Protein AF-A0A925YTT0-F1 (afdb_monomer_lite)

Secondary structure (DSSP, 8-state):
-------EEEEEE-TTSEEEEEEE-GGG-EEEEEEE---EEEE-TT--PPP-TTEEEEEPSSS-S--EEEEESSHHHHHHHHHHHHHTS-EE--SSHHHHHHHHHT--BTTT--GGGS-EEEEEEEE--SSSSS--TTSSS--EEEEEEEETTEEEEEE-SSSSHHHHHHHHHHHHHHHHHH--SEEEESSTTTTHHHHHHHHHHHHT-----SSTTPPPEEEEEEEEETTEEEEEEEEE-TT-EEEEHHHHHHHHHHHH---S--SHHHHHHHTTS--

Sequence (279 aa):
MNMVRESLCGVWVDDAGLVHLSVAGAGGTRETRTAALKPFAWLNEQVTAPAMDGVTVETLKGEGPFNRLAHAETLEIFEGFAKTAKETGGVDAVRPLESQFLLQNRERLFRDLSFTQLRRCQLDIETASSDGEFSDATKTDDRVLAIGLRFGERNRMLVLEEVSAAGEKRLLEELNAVLAEEDPDVIEGHNIFKFDFDYLRQRAKKLKVPCAWGRFGQKATFRNSRLKVAERWIDFPRCDLPGRTVIDTYLLVQQYDITTRELTSYGLKDVAVYFGITD

Foldseek 3Di:
DPPPDWAWLFWFADPFQKIWTFTQDPPLDTDIDIDHQFFKKFFFPQQPQDDDPQKDKDAADDDDRRRIMITGPTPVSVVVRCVRRPVSPGIGGDPDSRVVRCVVVVHDHQPPHDPVSFFEKEKDWDWDDPVPDPQDLVDLQGATAWIWIDGPPDIDIQGQPDSDLVSSQVSLVVVLVVLQVSVGSEYEYACCQAPVVVSSVSSCVVSVHFQQNAPPSDGWDWDWDWDDQPPDIDITTDTDHHTHHYYHVLVVVSNVCSPVVPQPDSDPVSVCVVVVVDD

pLDDT: mean 94.17, std 8.06, range [32.97, 98.88]

Radius of gyration: 22.25 Å; chains: 1; bounding box: 57×46×64 Å

Structure (mmCIF, N/CA/C/O backbone):
data_AF-A0A925YTT0-F1
#
_entry.id   AF-A0A925YTT0-F1
#
loop_
_atom_site.group_PDB
_atom_site.id
_atom_site.type_symbol
_atom_site.label_atom_id
_atom_site.label_alt_id
_atom_site.label_comp_id
_atom_site.label_asym_id
_atom_site.label_entity_id
_atom_site.label_seq_id
_atom_site.pdbx_PDB_ins_code
_atom_site.Cartn_x
_atom_site.Cartn_y
_atom_site.Cartn_z
_atom_site.occupancy
_atom_site.B_iso_or_equiv
_atom_site.auth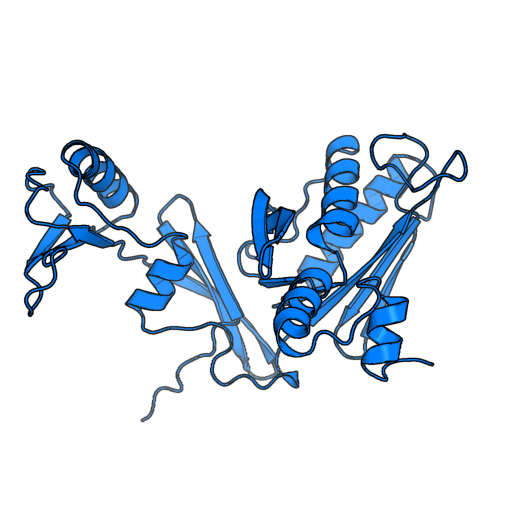_seq_id
_atom_site.auth_comp_id
_atom_site.auth_asym_id
_atom_site.auth_atom_id
_atom_site.pdbx_PDB_model_num
ATOM 1 N N . MET A 1 1 ? -20.635 -28.844 10.892 1.00 34.53 1 MET A N 1
ATOM 2 C CA . MET A 1 1 ? -20.078 -28.440 9.586 1.00 34.53 1 MET A CA 1
ATOM 3 C C . MET A 1 1 ? -19.179 -27.246 9.859 1.00 34.53 1 MET A C 1
ATOM 5 O O . MET A 1 1 ? -19.702 -26.186 10.173 1.00 34.53 1 MET A O 1
ATOM 9 N N . ASN A 1 2 ? -17.857 -27.437 9.915 1.00 32.97 2 ASN A N 1
ATOM 10 C CA . ASN A 1 2 ? -16.934 -26.311 10.088 1.00 32.97 2 ASN A CA 1
ATOM 11 C C . ASN A 1 2 ? -17.078 -25.432 8.847 1.00 32.97 2 ASN A C 1
ATOM 13 O O . ASN A 1 2 ? -16.726 -25.877 7.757 1.00 32.97 2 ASN A O 1
ATOM 17 N N . MET A 1 3 ? -17.636 -24.229 8.990 1.00 39.66 3 MET A N 1
ATOM 18 C CA . MET A 1 3 ? -17.489 -23.225 7.943 1.00 39.66 3 MET A CA 1
ATOM 19 C C . MET A 1 3 ? -15.989 -22.989 7.808 1.00 39.66 3 MET A C 1
ATOM 21 O O . MET A 1 3 ? -15.353 -22.542 8.764 1.00 39.66 3 MET A O 1
ATOM 25 N N . VAL A 1 4 ? -15.412 -23.390 6.677 1.00 53.78 4 VAL A N 1
ATOM 26 C CA . VAL A 1 4 ? -14.028 -23.052 6.354 1.00 53.78 4 VAL A CA 1
ATOM 27 C C . VAL A 1 4 ? -13.970 -21.532 6.388 1.00 53.78 4 VAL A C 1
ATOM 29 O O . VAL A 1 4 ? -14.647 -20.864 5.612 1.00 53.78 4 VAL A O 1
ATOM 32 N N . ARG A 1 5 ? -13.256 -20.989 7.374 1.00 68.31 5 ARG A N 1
ATOM 33 C CA . ARG A 1 5 ? -13.022 -19.553 7.467 1.00 68.31 5 ARG A CA 1
ATOM 34 C C . ARG A 1 5 ? -12.219 -19.161 6.237 1.00 68.31 5 ARG A C 1
ATOM 36 O O . ARG A 1 5 ? -11.180 -19.753 5.972 1.00 68.31 5 ARG A O 1
ATOM 43 N N . GLU A 1 6 ? -12.737 -18.218 5.473 1.00 85.94 6 GLU A N 1
ATOM 44 C CA . GLU A 1 6 ? -12.133 -17.817 4.211 1.00 85.94 6 GLU A CA 1
ATOM 45 C C . GLU A 1 6 ? -10.878 -16.968 4.452 1.00 85.94 6 GLU A C 1
ATOM 47 O O . GLU A 1 6 ? -10.789 -16.223 5.433 1.00 85.94 6 GLU A O 1
ATOM 52 N N . SER A 1 7 ? -9.900 -17.064 3.553 1.00 93.69 7 SER A N 1
ATOM 53 C CA . SER A 1 7 ? -8.646 -16.317 3.665 1.00 93.69 7 SER A CA 1
ATOM 54 C C . SER A 1 7 ? -8.764 -14.949 2.997 1.00 93.69 7 SER A C 1
ATOM 56 O O . SER A 1 7 ? -8.878 -14.845 1.773 1.00 93.69 7 SER A O 1
ATOM 58 N N . LEU A 1 8 ? -8.688 -13.880 3.791 1.00 96.56 8 LEU A N 1
ATOM 59 C CA . LEU A 1 8 ? -8.649 -12.516 3.266 1.00 96.56 8 LEU A CA 1
ATOM 60 C C . LEU A 1 8 ? -7.279 -12.215 2.653 1.00 96.56 8 LEU A C 1
ATOM 62 O O . LEU A 1 8 ? -6.251 -12.371 3.303 1.00 96.56 8 LEU A O 1
ATOM 66 N N . CYS A 1 9 ? -7.272 -11.739 1.416 1.00 97.50 9 CYS A N 1
ATOM 67 C CA . CYS A 1 9 ? -6.074 -11.349 0.673 1.00 97.50 9 CYS A CA 1
ATOM 68 C C . CYS A 1 9 ? -5.969 -9.835 0.453 1.00 97.50 9 CYS A C 1
ATOM 70 O O . CYS A 1 9 ? -4.957 -9.346 -0.040 1.00 97.50 9 CYS A O 1
ATOM 72 N N . GLY A 1 10 ? -7.020 -9.093 0.793 1.00 97.62 10 GLY A N 1
ATOM 73 C CA . GLY A 1 10 ? -7.069 -7.646 0.675 1.00 97.62 10 GLY A CA 1
ATOM 74 C C . GLY A 1 10 ? -8.293 -7.091 1.381 1.00 97.62 10 GLY A C 1
ATOM 75 O O . GLY A 1 10 ? -9.340 -7.738 1.416 1.00 97.62 10 GLY A O 1
ATOM 76 N N . VAL A 1 11 ? -8.147 -5.897 1.939 1.00 98.00 11 VAL A N 1
ATOM 77 C CA . VAL A 1 11 ? -9.222 -5.128 2.562 1.00 98.00 11 VAL A CA 1
ATOM 78 C C . VAL A 1 11 ? -9.034 -3.658 2.206 1.00 98.00 11 VAL A C 1
ATOM 80 O O . VAL A 1 11 ? -7.902 -3.177 2.119 1.00 98.00 11 VAL A O 1
ATOM 83 N N . TRP A 1 12 ? -10.134 -2.963 1.968 1.00 98.31 12 TRP A N 1
ATOM 84 C CA . TRP A 1 12 ? -10.181 -1.516 1.823 1.00 98.31 12 TRP A CA 1
ATOM 85 C C . TRP A 1 12 ? -11.529 -1.019 2.330 1.00 98.31 12 TRP A C 1
ATOM 87 O O . TRP A 1 12 ? -12.543 -1.672 2.092 1.00 98.31 12 TRP A O 1
ATOM 97 N N . VAL A 1 13 ? -11.550 0.102 3.039 1.00 97.75 13 VAL A N 1
ATOM 98 C CA . VAL A 1 13 ? -12.797 0.751 3.453 1.00 97.75 13 VAL A CA 1
ATOM 99 C C . VAL A 1 13 ? -12.961 2.030 2.647 1.00 97.75 13 VAL A C 1
ATOM 101 O O . VAL A 1 13 ? -12.063 2.870 2.650 1.00 97.75 13 VAL A O 1
ATOM 104 N N . ASP A 1 14 ? -14.087 2.160 1.947 1.00 96.44 14 ASP A N 1
ATOM 105 C CA . ASP A 1 14 ? -14.388 3.375 1.191 1.00 96.44 14 ASP A CA 1
ATOM 106 C C . ASP A 1 14 ? -14.945 4.502 2.074 1.00 96.44 14 ASP A C 1
ATOM 108 O O . ASP A 1 14 ? -15.234 4.314 3.258 1.00 96.44 14 ASP A O 1
ATOM 112 N N . ASP A 1 15 ? -15.102 5.688 1.484 1.00 94.38 15 ASP A N 1
ATOM 113 C CA . ASP A 1 15 ? -15.548 6.894 2.191 1.00 94.38 15 ASP A CA 1
ATOM 114 C C . ASP A 1 15 ? -16.985 6.780 2.741 1.00 94.38 15 ASP A C 1
ATOM 116 O O . ASP A 1 15 ? -17.365 7.535 3.633 1.00 94.38 15 ASP A O 1
ATOM 120 N N . ALA A 1 16 ? -17.790 5.829 2.248 1.00 94.56 16 ALA A N 1
ATOM 121 C CA . ALA A 1 16 ? -19.127 5.543 2.770 1.00 94.56 16 ALA A CA 1
ATOM 122 C C . ALA A 1 16 ? -19.109 4.510 3.916 1.00 94.56 16 ALA A C 1
ATOM 124 O O . ALA A 1 16 ? -20.147 4.228 4.520 1.00 94.56 16 ALA A O 1
ATOM 125 N N . GLY A 1 17 ? -17.945 3.935 4.234 1.00 95.69 17 GLY A N 1
ATOM 126 C CA . GLY A 1 17 ? -17.795 2.878 5.230 1.00 95.69 17 GLY A CA 1
ATOM 127 C C . GLY A 1 17 ? -18.141 1.478 4.715 1.00 95.69 17 GLY A C 1
ATOM 128 O O . GLY A 1 17 ? -18.275 0.554 5.523 1.00 95.69 17 GLY A O 1
ATOM 129 N N . LEU A 1 18 ? -18.280 1.289 3.398 1.00 97.44 18 LEU A N 1
ATOM 130 C CA . LEU A 1 18 ? -18.409 -0.039 2.809 1.00 97.44 18 LEU A CA 1
ATOM 131 C C . LEU A 1 18 ? -17.024 -0.689 2.743 1.00 97.44 18 LEU A C 1
AT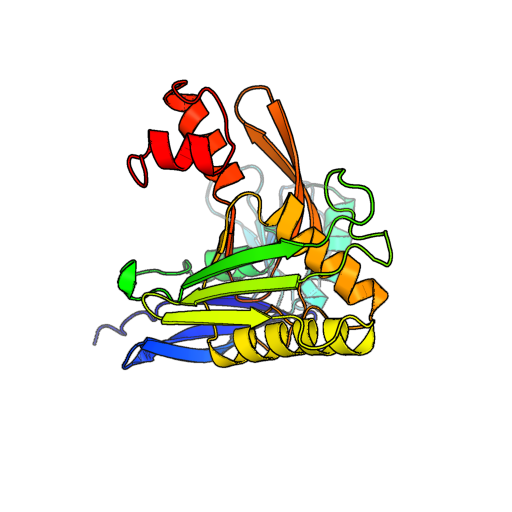OM 133 O O . LEU A 1 18 ? -16.046 -0.110 2.268 1.00 97.44 18 LEU A O 1
ATOM 137 N N . VAL A 1 19 ? -16.937 -1.919 3.238 1.00 98.31 19 VAL A N 1
ATOM 138 C CA . VAL A 1 19 ? -15.691 -2.682 3.258 1.00 98.31 19 VAL A CA 1
ATOM 139 C C . VAL A 1 19 ? -15.613 -3.522 1.997 1.00 98.31 19 VAL A C 1
ATOM 141 O O . VAL A 1 19 ? -16.453 -4.392 1.782 1.00 98.31 19 VAL A O 1
ATOM 144 N N . HIS A 1 20 ? -14.581 -3.305 1.195 1.00 98.44 20 HIS A N 1
ATOM 145 C CA . HIS A 1 20 ? -14.240 -4.099 0.021 1.00 98.44 20 HIS A CA 1
ATOM 146 C C . HIS A 1 20 ? -13.196 -5.142 0.406 1.00 98.44 20 HIS A C 1
ATOM 148 O O . HIS A 1 20 ? -12.166 -4.829 1.006 1.00 98.44 20 HIS A O 1
ATOM 154 N N . LEU A 1 21 ? -13.466 -6.398 0.069 1.00 98.31 21 LEU A N 1
ATOM 155 C CA . LEU A 1 21 ? -12.647 -7.549 0.421 1.00 98.31 21 LEU A CA 1
ATOM 156 C C . LEU A 1 21 ? -12.198 -8.270 -0.841 1.00 98.31 21 LEU A C 1
ATOM 158 O O . LEU A 1 21 ? -12.991 -8.494 -1.751 1.00 98.31 21 LEU A O 1
ATOM 162 N N . SER A 1 22 ? -10.940 -8.695 -0.851 1.00 97.81 22 SER A N 1
ATOM 163 C CA . SER A 1 22 ? -10.450 -9.718 -1.770 1.00 97.81 22 SER A CA 1
ATOM 164 C C . SER A 1 22 ? -10.300 -11.012 -0.986 1.00 97.81 22 SER A C 1
ATOM 166 O O . SER A 1 22 ? -9.512 -11.069 -0.041 1.00 97.81 22 SER A O 1
ATOM 168 N N . VAL A 1 23 ? -11.023 -12.055 -1.376 1.00 96.75 23 VAL A N 1
ATOM 169 C CA . VAL A 1 23 ? -11.063 -13.349 -0.681 1.00 96.75 23 VAL A CA 1
ATOM 170 C C . VAL A 1 23 ? -10.432 -14.424 -1.562 1.00 96.75 23 VAL A C 1
ATOM 172 O O . VAL A 1 23 ? -10.660 -14.447 -2.770 1.00 96.75 23 VAL A O 1
ATOM 175 N N . ALA A 1 24 ? -9.610 -15.303 -0.984 1.00 95.31 24 ALA A N 1
ATOM 176 C CA . ALA A 1 24 ? -9.059 -16.438 -1.719 1.00 95.31 24 ALA A CA 1
ATOM 177 C C . ALA A 1 24 ? -10.179 -17.420 -2.095 1.00 95.31 24 ALA A C 1
ATOM 179 O O . ALA A 1 24 ? -10.859 -17.948 -1.215 1.00 95.31 24 ALA A O 1
ATOM 180 N N . GLY A 1 25 ? -10.345 -17.670 -3.393 1.00 89.50 25 GLY A N 1
ATOM 181 C CA . GLY A 1 25 ? -11.274 -18.664 -3.926 1.00 89.50 25 GLY A CA 1
ATOM 182 C C . GLY A 1 25 ? -10.581 -19.968 -4.336 1.00 89.50 25 GLY A C 1
ATOM 183 O O . GLY A 1 25 ? -9.364 -20.145 -4.190 1.00 89.50 25 GLY A O 1
ATOM 184 N N . ALA A 1 26 ? -11.366 -20.902 -4.875 1.00 84.25 26 ALA A N 1
ATOM 185 C CA . ALA A 1 26 ? -10.855 -22.172 -5.385 1.00 84.25 26 ALA A CA 1
ATOM 186 C C . ALA A 1 26 ? -9.834 -21.962 -6.520 1.00 84.25 26 ALA A C 1
ATOM 188 O O . ALA A 1 26 ? -9.943 -21.033 -7.316 1.00 84.25 26 ALA A O 1
ATOM 189 N N . GLY A 1 27 ? -8.818 -22.827 -6.600 1.00 81.81 27 GLY A N 1
ATOM 190 C CA . GLY A 1 27 ? -7.801 -22.745 -7.658 1.00 81.81 27 GLY A CA 1
ATOM 191 C C . GLY A 1 27 ? -6.926 -21.484 -7.607 1.00 81.81 27 GLY A C 1
ATOM 192 O O . GLY A 1 27 ? -6.296 -21.143 -8.602 1.00 81.81 27 GLY A O 1
ATOM 193 N N . GLY A 1 28 ? -6.887 -20.778 -6.470 1.00 84.69 28 GLY A N 1
ATOM 194 C CA . GLY A 1 28 ? -6.062 -19.582 -6.296 1.00 84.69 28 GLY A CA 1
ATOM 195 C C . GLY A 1 28 ? -6.662 -18.312 -6.900 1.00 84.69 28 GLY A C 1
ATOM 196 O O . GLY A 1 28 ? -5.929 -17.337 -7.088 1.00 84.69 28 GLY A O 1
ATOM 197 N N . THR A 1 29 ? -7.964 -18.292 -7.206 1.00 91.44 29 THR A N 1
ATOM 198 C CA . THR A 1 29 ? -8.689 -17.081 -7.621 1.00 91.44 29 THR A CA 1
ATOM 199 C C . THR A 1 29 ? -8.784 -16.058 -6.485 1.00 91.44 29 THR A C 1
ATOM 201 O O . THR A 1 29 ? -8.488 -16.345 -5.317 1.00 91.44 29 THR A O 1
ATOM 204 N N . ARG A 1 30 ? -9.156 -14.827 -6.839 1.00 94.62 30 ARG A N 1
ATOM 205 C CA . ARG A 1 30 ? -9.492 -13.759 -5.898 1.00 94.62 30 ARG A CA 1
ATOM 206 C C . ARG A 1 30 ? -10.909 -13.302 -6.199 1.00 94.62 30 ARG A C 1
ATOM 208 O O . ARG A 1 30 ? -11.199 -12.876 -7.312 1.00 94.62 30 ARG A O 1
ATOM 215 N N . GLU A 1 31 ? -11.791 -13.458 -5.224 1.00 95.44 31 GLU A N 1
ATOM 216 C CA . GLU A 1 31 ? -13.180 -13.024 -5.311 1.00 95.44 31 GLU A CA 1
ATOM 217 C C . GLU A 1 31 ? -13.339 -11.691 -4.592 1.00 95.44 31 GLU A C 1
ATOM 219 O O . GLU A 1 31 ? -12.940 -11.549 -3.433 1.00 95.44 31 GLU A O 1
ATOM 224 N N . THR A 1 32 ? -13.958 -10.726 -5.267 1.00 95.81 32 THR A N 1
ATOM 225 C CA . THR A 1 32 ? -14.354 -9.469 -4.633 1.00 95.81 32 THR A CA 1
ATOM 226 C C . THR A 1 32 ? -15.645 -9.670 -3.858 1.00 95.81 32 THR A C 1
ATOM 228 O O . THR A 1 32 ? -16.626 -10.188 -4.392 1.00 95.81 32 THR A O 1
ATOM 231 N N . ARG A 1 33 ? -15.662 -9.220 -2.605 1.00 96.00 33 ARG A N 1
ATOM 232 C CA . ARG A 1 33 ? -16.857 -9.188 -1.758 1.00 96.00 33 ARG A CA 1
ATOM 233 C C . ARG A 1 33 ? -16.963 -7.863 -1.033 1.00 96.00 33 ARG A C 1
ATOM 235 O O . ARG A 1 33 ? -15.984 -7.133 -0.907 1.00 96.00 33 ARG A O 1
ATOM 242 N N . THR A 1 34 ? -18.152 -7.590 -0.520 1.00 97.25 34 THR A N 1
ATOM 243 C CA . THR A 1 34 ? -18.415 -6.415 0.304 1.00 97.25 34 THR A CA 1
ATOM 244 C C . THR A 1 34 ? -18.916 -6.817 1.683 1.00 97.25 34 THR A C 1
ATOM 246 O O . THR A 1 34 ? -19.629 -7.812 1.822 1.00 97.25 34 THR A O 1
ATOM 249 N N . ALA A 1 35 ? -18.580 -6.029 2.697 1.00 96.44 35 ALA A N 1
ATOM 250 C CA . ALA A 1 35 ? -19.074 -6.172 4.061 1.00 96.44 35 ALA A CA 1
ATOM 251 C C . ALA A 1 35 ? -19.388 -4.799 4.670 1.00 96.44 35 ALA A C 1
ATOM 253 O O . ALA A 1 35 ? -18.908 -3.769 4.202 1.00 96.44 35 ALA A O 1
ATOM 254 N N . ALA A 1 36 ? -20.196 -4.785 5.727 1.00 92.88 36 ALA A N 1
ATOM 255 C CA . ALA A 1 36 ? -20.468 -3.570 6.485 1.00 92.88 36 ALA A CA 1
ATOM 256 C C . ALA A 1 36 ? -19.384 -3.349 7.548 1.00 92.88 36 ALA A C 1
ATOM 258 O O . ALA A 1 36 ? -19.018 -4.281 8.271 1.00 92.88 36 ALA A O 1
ATOM 259 N N . LEU A 1 37 ? -18.910 -2.111 7.678 1.00 95.25 37 LEU A N 1
ATOM 260 C CA . LEU A 1 37 ? -18.128 -1.684 8.830 1.00 95.25 37 LEU A CA 1
ATOM 261 C C . LEU A 1 37 ? -19.079 -1.366 9.990 1.00 95.25 37 LEU A C 1
ATOM 263 O O . LEU A 1 37 ? -20.071 -0.669 9.801 1.00 95.25 37 LEU A O 1
ATOM 267 N N . LYS A 1 38 ? -18.754 -1.817 11.203 1.00 93.38 38 LYS A N 1
ATOM 268 C CA . LYS A 1 38 ? -19.393 -1.328 12.433 1.00 93.38 38 LYS A CA 1
ATOM 269 C C . LYS A 1 38 ? -18.356 -0.547 13.238 1.00 93.38 38 LYS A C 1
ATOM 271 O O . LYS A 1 38 ? -17.677 -1.141 14.085 1.00 93.38 38 LYS A O 1
ATOM 276 N N . PRO A 1 39 ? -18.150 0.737 12.922 1.00 96.06 39 PRO A N 1
ATOM 277 C CA . PRO A 1 39 ? -17.054 1.503 13.485 1.00 96.06 39 PRO A CA 1
ATOM 278 C C . PRO A 1 39 ? -17.184 1.659 15.000 1.00 96.06 39 PRO A C 1
ATOM 280 O O . PRO A 1 39 ? -18.287 1.649 15.556 1.00 96.06 39 PRO A O 1
ATOM 283 N N . PHE A 1 40 ? -16.042 1.771 15.676 1.00 95.75 40 PHE A N 1
ATOM 284 C CA . PHE A 1 40 ? -16.009 1.840 17.134 1.00 95.75 40 PHE A CA 1
ATOM 285 C C . PHE A 1 40 ? -14.859 2.677 17.693 1.00 95.75 40 PHE A C 1
ATOM 287 O O . PHE A 1 40 ? -13.854 2.929 17.023 1.00 95.75 40 PHE A O 1
ATOM 294 N N . ALA A 1 41 ? -15.016 3.108 18.941 1.00 96.06 41 ALA A N 1
ATOM 295 C CA . ALA A 1 41 ? -13.995 3.804 19.713 1.00 96.06 41 ALA A CA 1
ATOM 296 C C . ALA A 1 41 ? -14.088 3.410 21.186 1.00 96.06 41 ALA A C 1
ATOM 298 O O . ALA A 1 41 ? -15.182 3.197 21.711 1.00 96.06 41 ALA A O 1
ATOM 299 N N . TRP A 1 42 ? -12.947 3.359 21.861 1.00 95.69 42 TRP A N 1
ATOM 300 C CA . TRP A 1 42 ? -12.915 3.296 23.311 1.00 95.69 42 TRP A CA 1
ATOM 301 C C . TRP A 1 42 ? -12.966 4.697 23.908 1.00 95.69 42 TRP A C 1
ATOM 303 O O . TRP A 1 42 ? -12.374 5.637 23.377 1.00 95.69 42 TRP A O 1
ATOM 313 N N . LEU A 1 43 ? -13.650 4.821 25.039 1.00 95.25 43 LEU A N 1
ATOM 314 C CA . LEU A 1 43 ? -13.823 6.066 25.771 1.00 95.25 43 LEU A CA 1
ATOM 315 C C . LEU A 1 43 ? -13.360 5.873 27.217 1.00 95.25 43 LEU A C 1
ATOM 317 O O . LEU A 1 43 ? -13.669 4.852 27.839 1.00 95.25 43 LEU A O 1
ATOM 321 N N . ASN A 1 44 ? -12.658 6.862 27.761 1.00 94.00 44 ASN A N 1
ATOM 322 C CA . ASN A 1 44 ? -12.407 6.970 29.199 1.00 94.00 44 ASN A CA 1
ATOM 323 C C . ASN A 1 44 ? -13.506 7.805 29.879 1.00 94.00 44 ASN A C 1
ATOM 325 O O . ASN A 1 44 ? -14.406 8.308 29.209 1.00 94.00 44 ASN A O 1
ATOM 329 N N . GLU A 1 45 ? -13.448 7.981 31.198 1.00 89.38 45 GLU A N 1
ATOM 330 C CA . GLU A 1 45 ? -14.441 8.732 31.989 1.00 89.38 45 GLU A CA 1
ATOM 331 C C . GLU A 1 45 ? -14.618 10.217 31.611 1.00 89.38 45 GLU A C 1
ATOM 333 O O . GLU A 1 45 ? -15.671 10.787 31.881 1.00 89.38 45 GLU A O 1
ATOM 338 N N . GLN A 1 46 ? -13.635 10.835 30.947 1.00 87.19 46 GLN A N 1
ATOM 339 C CA . GLN A 1 46 ? -13.664 12.256 30.575 1.00 87.19 46 GLN A CA 1
ATOM 340 C C . GLN A 1 46 ? -14.674 12.545 29.462 1.00 87.19 46 GLN A C 1
ATOM 342 O O . GLN A 1 46 ? -15.143 13.674 29.334 1.00 87.19 46 GLN A O 1
ATOM 347 N N . VAL A 1 47 ? -15.030 11.532 28.663 1.00 85.75 47 VAL A N 1
ATOM 348 C CA . VAL A 1 47 ? -15.987 11.697 27.567 1.00 85.75 47 VAL A CA 1
ATOM 349 C C . VAL A 1 47 ? -17.396 11.891 28.122 1.00 85.75 47 VAL A C 1
ATOM 351 O O . VAL A 1 47 ? -18.034 10.946 28.596 1.00 85.75 47 VAL A O 1
ATOM 354 N N . THR A 1 48 ? -17.903 13.114 28.017 1.00 78.19 48 THR A N 1
ATOM 355 C CA . THR A 1 48 ? -19.282 13.481 28.383 1.00 78.19 48 THR A CA 1
ATOM 356 C C . THR A 1 48 ? -20.198 13.621 27.169 1.00 78.19 48 THR A C 1
ATOM 358 O O . THR A 1 48 ? -21.313 14.122 27.307 1.00 78.19 48 THR A O 1
ATOM 361 N N . ALA A 1 49 ? -19.728 13.194 25.987 1.00 68.31 49 ALA A N 1
ATOM 362 C CA . ALA A 1 49 ? -20.440 13.335 24.722 1.00 68.31 49 ALA A CA 1
ATOM 363 C C . ALA A 1 49 ? -21.916 12.913 24.854 1.00 68.31 49 ALA A C 1
ATOM 365 O O . ALA A 1 49 ? -22.201 11.883 25.478 1.00 68.31 49 ALA A O 1
ATOM 366 N N . PRO A 1 50 ? -22.850 13.702 24.292 1.00 66.19 50 PRO A N 1
ATOM 367 C CA . PRO A 1 50 ? -24.271 13.419 24.404 1.00 66.19 50 PRO A CA 1
ATOM 368 C C . PRO A 1 50 ? -24.593 12.064 23.774 1.00 66.19 50 PRO A C 1
ATOM 370 O O . PRO A 1 50 ? -23.919 11.621 22.840 1.00 66.19 50 PRO A O 1
ATOM 373 N N . ALA A 1 51 ? -25.656 11.427 24.268 1.00 74.62 51 ALA A N 1
ATOM 374 C CA . ALA A 1 51 ? -26.271 10.325 23.546 1.00 74.62 51 ALA A CA 1
ATOM 375 C C . ALA A 1 51 ? -26.588 10.808 22.122 1.00 74.62 51 ALA A C 1
ATOM 377 O O . ALA A 1 51 ? -27.264 11.821 21.943 1.00 74.62 51 ALA A O 1
ATOM 378 N N . MET A 1 52 ? -26.029 10.122 21.131 1.00 83.50 52 MET A N 1
ATOM 379 C CA . MET A 1 52 ? -26.240 10.401 19.718 1.00 83.50 52 MET A CA 1
ATOM 380 C C . MET A 1 52 ? -27.003 9.221 19.134 1.00 83.50 52 MET A C 1
ATOM 382 O O . MET A 1 52 ? -26.613 8.072 19.352 1.00 83.50 52 MET A O 1
ATOM 386 N N . ASP A 1 53 ? -28.088 9.500 18.416 1.00 90.62 53 ASP A N 1
ATOM 387 C CA . ASP A 1 53 ? -28.868 8.457 17.754 1.00 90.62 53 ASP A CA 1
ATOM 388 C C . ASP A 1 53 ? -27.966 7.642 16.815 1.00 90.62 53 ASP A C 1
ATOM 390 O O . ASP A 1 53 ? -27.123 8.188 16.100 1.00 90.62 53 ASP A O 1
ATOM 394 N N . GLY A 1 54 ? -28.104 6.316 16.866 1.00 92.62 54 GLY A N 1
ATOM 395 C CA . GLY A 1 54 ? -27.239 5.390 16.132 1.00 92.62 54 GLY A CA 1
ATOM 396 C C . GLY A 1 54 ? -25.860 5.158 16.764 1.00 92.62 54 GLY A C 1
ATOM 397 O O . GLY A 1 54 ? -25.028 4.498 16.141 1.00 92.62 54 GLY A O 1
ATOM 398 N N . VAL A 1 55 ? -25.607 5.655 17.985 1.00 95.19 55 VAL A N 1
ATOM 399 C CA . VAL A 1 55 ? -24.432 5.303 18.800 1.00 95.19 55 VAL A CA 1
ATOM 400 C C . VAL A 1 55 ? -24.854 4.566 20.067 1.00 95.19 55 VAL A C 1
ATOM 402 O O . VAL A 1 55 ? -25.581 5.091 20.909 1.00 95.19 55 VAL A O 1
ATOM 405 N N . THR A 1 56 ? -24.330 3.358 20.255 1.00 94.62 56 THR A N 1
ATOM 406 C CA . THR A 1 56 ? -24.487 2.583 21.491 1.00 94.62 56 THR A CA 1
ATOM 407 C C . THR A 1 56 ? -23.185 2.580 22.273 1.00 94.62 56 THR A C 1
ATOM 409 O O . THR A 1 56 ? -22.138 2.257 21.712 1.00 94.62 56 THR A O 1
ATOM 412 N N . VAL A 1 57 ? -23.247 2.888 23.569 1.00 93.94 57 VAL A N 1
ATOM 413 C CA . VAL A 1 57 ? -22.088 2.846 24.468 1.00 93.94 57 VAL A CA 1
ATOM 414 C C . VAL A 1 57 ? -22.303 1.765 25.518 1.00 93.94 57 VAL A C 1
ATOM 416 O O . VAL A 1 57 ? -23.295 1.797 26.244 1.00 93.94 57 VAL A O 1
ATOM 419 N N . GLU A 1 58 ? -21.363 0.831 25.621 1.00 93.94 58 GLU A N 1
ATOM 420 C CA . GLU A 1 58 ? -21.347 -0.191 26.668 1.00 93.94 58 GLU A CA 1
ATOM 421 C C . GLU A 1 58 ? -20.146 -0.025 27.603 1.00 93.94 58 GLU A C 1
ATOM 423 O O . GLU A 1 58 ? -19.074 0.425 27.194 1.00 93.94 58 GLU A O 1
ATOM 428 N N . THR A 1 59 ? -20.316 -0.410 28.868 1.00 95.00 59 THR A N 1
ATOM 429 C CA . THR A 1 59 ? -19.216 -0.468 29.837 1.00 95.00 59 THR A CA 1
ATOM 430 C C . THR A 1 59 ? -18.536 -1.831 29.752 1.00 95.00 59 THR A C 1
ATOM 432 O O . THR A 1 59 ? -19.159 -2.873 29.963 1.00 95.00 59 THR A O 1
ATOM 435 N N . LEU A 1 60 ? -17.239 -1.822 29.465 1.00 95.44 60 LEU A N 1
ATOM 436 C CA . LEU A 1 60 ? -16.383 -2.996 29.414 1.00 95.44 60 LEU A CA 1
ATOM 437 C C . LEU A 1 60 ? -16.052 -3.500 30.822 1.00 95.44 60 LEU A C 1
ATOM 439 O O . LEU A 1 60 ? -15.983 -2.746 31.790 1.00 95.44 60 LEU A O 1
ATOM 443 N N . LYS A 1 61 ? -15.797 -4.805 30.930 1.00 95.62 61 LYS A N 1
ATOM 444 C CA . LYS A 1 61 ? -15.313 -5.416 32.174 1.00 95.62 61 LYS A CA 1
ATOM 445 C C . LYS A 1 61 ? -13.837 -5.067 32.401 1.00 95.62 61 LYS A C 1
ATOM 447 O O . LYS A 1 61 ? -13.044 -5.140 31.466 1.00 95.62 61 LYS A O 1
ATOM 452 N N . GLY A 1 62 ? -13.469 -4.804 33.655 1.00 93.69 62 GLY A N 1
ATOM 453 C CA . GLY A 1 62 ? -12.091 -4.538 34.086 1.00 93.69 62 GLY A CA 1
ATOM 454 C C . GLY A 1 62 ? -11.873 -3.106 34.583 1.00 93.69 62 GLY A C 1
ATOM 455 O O . GLY A 1 62 ? -12.791 -2.294 34.578 1.00 93.69 62 GLY A O 1
ATOM 456 N N . GLU A 1 63 ? -10.646 -2.815 35.018 1.00 94.19 63 GLU A N 1
ATOM 457 C CA . GLU A 1 63 ? -10.252 -1.537 35.648 1.00 94.19 63 GLU A CA 1
ATOM 458 C C . GLU A 1 63 ? -9.444 -0.624 34.705 1.00 94.19 63 GLU A C 1
ATOM 460 O O . GLU A 1 63 ? -8.817 0.342 35.134 1.00 94.19 63 GLU A O 1
ATOM 465 N N . GLY A 1 64 ? -9.412 -0.942 33.406 1.00 94.56 64 GLY A N 1
ATOM 466 C CA . GLY A 1 64 ? -8.691 -0.140 32.419 1.00 94.56 64 GLY A CA 1
ATOM 467 C C . GLY A 1 64 ? -9.283 1.271 32.288 1.00 94.56 64 GLY A C 1
ATOM 468 O O . GLY A 1 64 ? -10.499 1.422 32.375 1.00 94.56 64 GLY A O 1
ATOM 469 N N . PRO A 1 65 ? -8.467 2.309 32.022 1.00 93.88 65 PRO A N 1
ATOM 470 C CA . PRO A 1 65 ? -8.947 3.694 31.977 1.00 93.88 65 PRO A CA 1
ATOM 471 C C . PRO A 1 65 ? -9.940 3.950 30.834 1.00 93.88 65 PRO A C 1
ATOM 473 O O . PRO A 1 65 ? -10.833 4.779 30.964 1.00 93.88 65 PRO A O 1
ATOM 476 N N . PHE A 1 66 ? -9.809 3.223 29.723 1.00 95.50 66 PHE A N 1
ATOM 477 C CA . PHE A 1 66 ? -10.727 3.251 28.585 1.00 95.50 66 PHE A CA 1
ATOM 478 C C . PHE A 1 66 ? -11.761 2.120 28.710 1.00 95.50 66 PHE A C 1
ATOM 480 O O . PHE A 1 66 ? -11.719 1.123 27.988 1.00 95.50 66 PHE A O 1
ATOM 487 N N . ASN A 1 67 ? -12.655 2.247 29.691 1.00 94.94 67 ASN A N 1
ATOM 488 C CA . ASN A 1 67 ? -13.613 1.208 30.080 1.00 94.94 67 ASN A CA 1
ATOM 489 C C . ASN A 1 67 ? -14.971 1.292 29.374 1.00 94.94 67 ASN A C 1
ATOM 491 O O . ASN A 1 67 ? -15.877 0.546 29.734 1.00 94.94 67 ASN A O 1
ATOM 495 N N . ARG A 1 68 ? -15.156 2.180 28.397 1.00 95.06 68 ARG A N 1
ATOM 496 C CA . ARG A 1 68 ? -16.398 2.265 27.619 1.00 95.06 68 ARG A CA 1
ATOM 497 C C . ARG A 1 68 ? -16.115 2.020 26.145 1.00 95.06 68 ARG A C 1
ATOM 499 O O . ARG A 1 68 ? -15.126 2.524 25.625 1.00 95.06 68 ARG A O 1
ATOM 506 N N . LEU A 1 69 ? -16.976 1.264 25.472 1.00 95.25 69 LEU A N 1
ATOM 507 C CA . LEU A 1 69 ? -16.898 0.987 24.039 1.00 95.25 69 LEU A CA 1
ATOM 508 C C . LEU A 1 69 ? -18.111 1.600 23.345 1.00 95.25 69 LEU A C 1
ATOM 510 O O . LEU A 1 69 ? -19.246 1.229 23.631 1.00 95.25 69 LEU A O 1
ATOM 514 N N . ALA A 1 70 ? -17.859 2.551 22.451 1.00 95.44 70 ALA A N 1
ATOM 515 C CA . ALA A 1 70 ? -18.871 3.138 21.588 1.00 95.44 70 ALA A CA 1
ATOM 516 C C . ALA A 1 70 ? -18.877 2.432 20.236 1.00 95.44 70 ALA A C 1
ATOM 518 O O . ALA A 1 70 ? -17.831 2.312 19.598 1.00 95.44 70 ALA A O 1
ATOM 519 N N . HIS A 1 71 ? -20.059 2.033 19.785 1.00 95.38 71 HIS A N 1
ATOM 520 C CA . HIS A 1 71 ? -20.328 1.524 18.447 1.00 95.38 71 HIS A CA 1
ATOM 521 C C . HIS A 1 71 ? -21.299 2.452 17.738 1.00 95.38 71 HIS A C 1
ATOM 523 O O . HIS A 1 71 ? -22.303 2.838 18.330 1.00 95.38 71 HIS A O 1
ATOM 529 N N . ALA A 1 72 ? -21.019 2.769 16.478 1.00 95.31 72 ALA A N 1
ATOM 530 C CA . ALA A 1 72 ? -21.936 3.521 15.632 1.00 95.31 72 ALA A CA 1
ATOM 531 C C . ALA A 1 72 ? -22.466 2.647 14.488 1.00 95.31 72 ALA A C 1
ATOM 533 O O . ALA A 1 72 ? -21.776 1.740 14.015 1.00 95.31 72 ALA A O 1
ATOM 534 N N . GLU A 1 73 ? -23.691 2.922 14.046 1.00 94.44 73 GLU A N 1
ATOM 535 C CA . GLU A 1 73 ? -24.351 2.178 12.965 1.00 94.44 73 GLU A CA 1
ATOM 536 C C . GLU A 1 73 ? -23.709 2.416 11.593 1.00 94.44 73 GLU A C 1
ATOM 538 O O . GLU A 1 73 ? -23.669 1.504 10.767 1.00 94.44 73 GLU A O 1
ATOM 543 N N . THR A 1 74 ? -23.184 3.620 11.357 1.00 95.25 74 THR A N 1
ATOM 544 C CA . THR A 1 74 ? -22.540 4.014 10.097 1.00 95.25 74 THR A CA 1
ATOM 545 C C . THR A 1 74 ? -21.242 4.777 10.352 1.00 95.25 74 THR A C 1
ATOM 547 O O . THR A 1 74 ? -21.000 5.286 11.452 1.00 95.25 74 THR A O 1
ATOM 550 N N . LEU A 1 75 ? -20.393 4.876 9.322 1.00 96.25 75 LEU A N 1
ATOM 551 C CA . LEU A 1 75 ? -19.169 5.675 9.391 1.00 96.25 75 LEU A CA 1
ATOM 552 C C . LEU A 1 75 ? -19.468 7.168 9.578 1.00 96.25 75 LEU A C 1
ATOM 554 O O . LEU A 1 75 ? -18.804 7.816 10.378 1.00 96.25 75 LEU A O 1
ATOM 558 N N . GLU A 1 76 ? -20.503 7.692 8.923 1.00 95.38 76 GLU A N 1
ATOM 559 C CA . GLU A 1 76 ? -20.918 9.092 9.068 1.00 95.38 76 GLU A CA 1
ATOM 560 C C . GLU A 1 76 ? -21.301 9.428 10.520 1.00 95.38 76 GLU A C 1
ATOM 562 O O . GLU A 1 76 ? -20.787 10.389 11.098 1.00 95.38 76 GLU A O 1
ATOM 567 N N . ILE A 1 77 ? -22.138 8.590 11.146 1.00 95.31 77 ILE A N 1
ATOM 568 C CA . ILE A 1 77 ? -22.534 8.757 12.553 1.00 95.31 77 ILE A CA 1
ATOM 569 C C . ILE A 1 77 ? -21.302 8.654 13.458 1.00 95.31 77 ILE A C 1
ATOM 571 O O . ILE A 1 77 ? -21.129 9.460 14.374 1.00 95.31 77 ILE A O 1
ATOM 575 N N . PHE A 1 78 ? -20.409 7.698 13.183 1.00 95.12 78 PHE A N 1
ATOM 576 C CA . PHE A 1 78 ? -19.169 7.545 13.937 1.00 95.12 78 PHE A CA 1
ATOM 577 C C . PHE A 1 78 ? -18.285 8.787 13.881 1.00 95.12 78 PHE A C 1
ATOM 579 O O . PHE A 1 78 ? -17.733 9.189 14.901 1.00 95.12 78 PHE A O 1
ATOM 586 N N . GLU A 1 79 ? -18.116 9.387 12.706 1.00 94.12 79 GLU A N 1
ATOM 587 C CA . GLU A 1 79 ? -17.282 10.574 12.536 1.00 94.12 79 GLU A CA 1
ATOM 588 C C . GLU A 1 79 ? -17.886 11.795 13.228 1.00 94.12 79 GLU A C 1
ATOM 590 O O . GLU A 1 79 ? -17.155 12.531 13.899 1.00 94.12 79 GLU A O 1
ATOM 595 N N . GLY A 1 80 ? -19.211 11.962 13.150 1.00 93.00 80 GLY A N 1
ATOM 596 C CA . GLY A 1 80 ? -19.943 12.973 13.911 1.00 93.00 80 GLY A CA 1
ATOM 597 C C . GLY A 1 80 ? -19.744 12.809 15.418 1.00 93.00 80 GLY A C 1
ATOM 598 O O . GLY A 1 80 ? -19.311 13.744 16.095 1.00 93.00 80 GLY A O 1
ATOM 599 N N . PHE A 1 81 ? -19.964 11.597 15.932 1.00 92.81 81 PHE A N 1
ATOM 600 C CA . PHE A 1 81 ? -19.752 11.265 17.340 1.00 92.81 81 PHE A CA 1
ATOM 601 C C . PHE A 1 81 ? -18.301 11.485 17.776 1.00 92.81 81 PHE A C 1
ATOM 603 O O . PHE A 1 81 ? -18.043 12.167 18.767 1.00 92.81 81 PHE A O 1
ATOM 610 N N . ALA A 1 82 ? -17.337 10.937 17.033 1.00 91.06 82 ALA A N 1
ATOM 611 C CA . ALA A 1 82 ? -15.922 11.006 17.373 1.00 91.06 82 ALA A CA 1
ATOM 612 C C . ALA A 1 82 ? -15.399 12.445 17.348 1.00 91.06 82 ALA A C 1
ATOM 614 O O . ALA A 1 82 ? -14.504 12.773 18.126 1.00 91.06 82 ALA A O 1
ATOM 615 N N . LYS A 1 83 ? -15.942 13.310 16.483 1.00 90.44 83 LYS A N 1
ATOM 616 C CA . LYS A 1 83 ? -15.618 14.738 16.470 1.00 90.44 83 LYS A CA 1
ATOM 617 C C . LYS A 1 83 ? -16.024 15.402 17.785 1.00 90.44 83 LYS A C 1
ATOM 619 O O . LYS A 1 83 ? -15.165 16.006 18.417 1.00 90.44 83 LYS A O 1
ATOM 624 N N . THR A 1 84 ? -17.273 15.232 18.221 1.00 89.75 84 THR A N 1
ATOM 625 C CA . THR A 1 84 ? -17.769 15.796 19.489 1.00 89.75 84 THR A CA 1
ATOM 626 C C . THR A 1 84 ? -17.069 15.179 20.699 1.00 89.75 84 THR A C 1
ATOM 628 O O . THR A 1 84 ? -16.613 15.889 21.586 1.00 89.75 84 THR A O 1
ATOM 631 N N . ALA A 1 85 ? -16.909 13.856 20.731 1.00 88.50 85 ALA A N 1
ATOM 632 C CA . ALA A 1 85 ? -16.292 13.162 21.858 1.00 88.50 85 ALA A CA 1
ATOM 633 C C . ALA A 1 85 ? -14.808 13.522 22.048 1.00 88.50 85 ALA A C 1
ATOM 635 O O . ALA A 1 85 ? -14.305 13.515 23.168 1.00 88.50 85 ALA A O 1
ATOM 636 N N . LYS A 1 86 ? -14.093 13.875 20.972 1.00 88.94 86 LYS A N 1
ATOM 637 C CA . LYS A 1 86 ? -12.699 14.330 21.067 1.00 88.94 86 LYS A CA 1
ATOM 638 C C . LYS A 1 86 ? -12.551 15.708 21.715 1.00 88.94 86 LYS A C 1
ATOM 640 O O . LYS A 1 86 ? -11.466 15.990 22.214 1.00 88.94 86 LYS A O 1
ATOM 645 N N . GLU A 1 87 ? -13.596 16.539 21.754 1.00 88.00 87 GLU A N 1
ATOM 646 C CA . GLU A 1 87 ? -13.546 17.875 22.378 1.00 88.00 87 GLU A CA 1
ATOM 647 C C . GLU A 1 87 ? -13.298 17.798 23.889 1.00 88.00 87 GLU A C 1
ATOM 649 O O . GLU A 1 87 ? -12.636 18.663 24.457 1.00 88.00 87 GLU A O 1
ATOM 654 N N . THR A 1 88 ? -13.770 16.731 24.536 1.00 84.75 88 THR A N 1
ATOM 655 C CA . THR A 1 88 ? -13.577 16.487 25.972 1.00 84.75 88 THR A CA 1
ATOM 656 C C . THR A 1 88 ? -12.286 15.729 26.291 1.00 84.75 88 THR A C 1
ATOM 658 O O . THR A 1 88 ? -11.956 15.537 27.459 1.00 84.75 88 THR A O 1
ATOM 661 N N . GLY A 1 89 ? -11.550 15.280 25.267 1.00 84.88 89 GLY A N 1
ATOM 662 C CA . GLY A 1 89 ? -10.473 14.302 25.417 1.00 84.88 89 GLY A CA 1
ATOM 663 C C . GLY A 1 89 ? -10.996 12.897 25.744 1.00 84.88 89 GLY A C 1
ATOM 664 O O . GLY A 1 89 ? -12.191 12.691 25.939 1.00 84.88 89 GLY A O 1
ATOM 665 N N . GLY A 1 90 ? -10.094 11.909 25.771 1.00 90.25 90 GLY A N 1
ATOM 666 C CA . GLY A 1 90 ? -10.434 10.568 26.255 1.00 90.25 90 GLY A CA 1
ATOM 667 C C . GLY A 1 90 ? -11.091 9.618 25.254 1.00 90.25 90 GLY A C 1
ATOM 668 O O . GLY A 1 90 ? -11.754 8.671 25.669 1.00 90.25 90 GLY A O 1
ATOM 669 N N . VAL A 1 91 ? -10.895 9.842 23.952 1.00 94.00 91 VAL A N 1
ATOM 670 C CA . VAL A 1 91 ? -11.353 8.954 22.871 1.00 94.00 91 VAL A CA 1
ATOM 671 C C . VAL A 1 91 ? -10.156 8.283 22.215 1.00 94.00 91 VAL A C 1
ATOM 673 O O . VAL A 1 91 ? -9.241 8.974 21.766 1.00 94.00 91 VAL A O 1
ATOM 676 N N . ASP A 1 92 ? -10.196 6.960 22.094 1.00 94.06 92 ASP A N 1
ATOM 677 C CA . ASP A 1 92 ? -9.231 6.181 21.322 1.00 94.06 92 ASP A CA 1
ATOM 678 C C . ASP A 1 92 ? -9.944 5.377 20.229 1.00 94.06 92 ASP A C 1
ATOM 680 O O . ASP A 1 92 ? -10.934 4.690 20.475 1.00 94.06 92 ASP A O 1
ATOM 684 N N . ALA A 1 93 ? -9.456 5.474 18.997 1.00 93.94 93 ALA A N 1
ATOM 685 C CA . ALA A 1 93 ? -10.045 4.810 17.845 1.00 93.94 93 ALA A CA 1
ATOM 686 C C . ALA A 1 93 ? -8.949 4.268 16.931 1.00 93.94 93 ALA A C 1
ATOM 688 O O . ALA A 1 93 ? -8.071 5.005 16.479 1.00 93.94 93 ALA A O 1
ATOM 689 N N . VAL A 1 94 ? -9.050 2.981 16.593 1.00 93.88 94 VAL A N 1
ATOM 690 C CA . VAL A 1 94 ? -8.109 2.334 15.674 1.00 93.88 94 VAL A CA 1
ATOM 691 C C . VAL A 1 94 ? -8.200 2.971 14.288 1.00 93.88 94 VAL A C 1
ATOM 693 O O . VAL A 1 94 ? -9.281 3.111 13.705 1.00 93.88 94 VAL A O 1
ATOM 696 N N . ARG A 1 95 ? -7.036 3.319 13.740 1.00 91.94 95 ARG A N 1
ATOM 697 C CA . ARG A 1 95 ? -6.851 3.676 12.335 1.00 91.94 95 ARG A CA 1
ATOM 698 C C . ARG A 1 95 ? -5.664 2.890 11.756 1.00 91.94 95 ARG A C 1
ATOM 700 O O . ARG A 1 95 ? -4.713 2.614 12.488 1.00 91.94 95 ARG A O 1
ATOM 707 N N . PRO A 1 96 ? -5.698 2.537 10.461 1.00 93.69 96 PRO A N 1
ATOM 708 C CA . PRO A 1 96 ? -6.763 2.837 9.496 1.00 93.69 96 PRO A CA 1
ATOM 709 C C . PRO A 1 96 ? -8.030 1.976 9.716 1.00 93.69 96 PRO A C 1
ATOM 711 O O . PRO A 1 96 ? -8.031 1.083 10.568 1.00 93.69 96 PRO A O 1
ATOM 714 N N . LEU A 1 97 ? -9.134 2.287 9.022 1.00 96.81 97 LEU A N 1
ATOM 715 C CA . LEU A 1 97 ? -10.442 1.631 9.222 1.00 96.81 97 LEU A CA 1
ATOM 716 C C . LEU A 1 97 ? -10.403 0.132 8.895 1.00 96.81 97 LEU A C 1
ATOM 718 O O . LEU A 1 97 ? -11.099 -0.664 9.520 1.00 96.81 97 LEU A O 1
ATOM 722 N N . GLU A 1 98 ? -9.524 -0.270 7.986 1.00 96.94 98 GLU A N 1
ATOM 723 C CA . GLU A 1 98 ? -9.230 -1.658 7.653 1.00 96.94 98 GLU A CA 1
ATOM 724 C C . GLU A 1 98 ? -8.769 -2.444 8.887 1.00 96.94 98 GLU A C 1
ATOM 726 O O . GLU A 1 98 ? -9.259 -3.542 9.144 1.00 96.94 98 GLU A O 1
ATOM 731 N N . SER A 1 99 ? -7.876 -1.869 9.703 1.00 96.38 99 SER A N 1
ATOM 732 C CA . SER A 1 99 ? -7.428 -2.489 10.957 1.00 96.38 99 SER A CA 1
ATOM 733 C C . SER A 1 99 ? -8.574 -2.626 11.955 1.00 96.38 99 SER A C 1
ATOM 735 O O . SER A 1 99 ? -8.644 -3.610 12.690 1.00 96.38 99 SER A O 1
ATOM 737 N N . GLN A 1 100 ? -9.490 -1.657 11.966 1.00 96.00 100 GLN A N 1
ATOM 738 C CA . GLN A 1 100 ? -10.676 -1.701 12.812 1.00 96.00 100 GLN A CA 1
ATOM 739 C C . GLN A 1 100 ? -11.627 -2.830 12.385 1.00 96.00 100 GLN A C 1
ATOM 741 O O . GLN A 1 100 ? -12.062 -3.610 13.235 1.00 96.00 100 GLN A O 1
ATOM 746 N N . PHE A 1 101 ? -11.881 -2.977 11.080 1.00 97.00 101 PHE A N 1
ATOM 747 C CA . PHE A 1 101 ? -12.665 -4.081 10.522 1.00 97.00 101 PHE A CA 1
ATOM 748 C C . PHE A 1 101 ? -12.045 -5.446 10.849 1.00 97.00 101 PHE A C 1
ATOM 750 O O . PHE A 1 101 ? -12.741 -6.351 11.317 1.00 97.00 101 PHE A O 1
ATOM 757 N N . LEU A 1 102 ? -10.734 -5.593 10.640 1.00 96.31 102 LEU A N 1
ATOM 758 C CA . LEU A 1 102 ? -10.016 -6.831 10.941 1.00 96.31 102 LEU A CA 1
ATOM 759 C C . LEU A 1 102 ? -10.120 -7.180 12.431 1.00 96.31 102 LEU A C 1
ATOM 761 O O . LEU A 1 102 ? -10.497 -8.299 12.774 1.00 96.31 102 LEU A O 1
ATOM 765 N N . LEU A 1 103 ? -9.878 -6.216 13.325 1.00 95.44 103 LEU A N 1
ATOM 766 C CA . LEU A 1 103 ? -9.977 -6.429 14.770 1.00 95.44 103 LEU A CA 1
ATOM 767 C C . LEU A 1 103 ? -11.392 -6.848 15.195 1.00 95.44 103 LEU A C 1
ATOM 769 O O . LEU A 1 103 ? -11.552 -7.841 15.907 1.00 95.44 103 LEU A O 1
ATOM 773 N N . GLN A 1 104 ? -12.415 -6.141 14.711 1.00 93.50 104 GLN A N 1
ATOM 774 C CA . GLN A 1 104 ? -13.819 -6.431 15.006 1.00 93.50 104 GLN A CA 1
ATOM 775 C C . GLN A 1 104 ? -14.223 -7.855 14.613 1.00 93.50 104 GLN A C 1
ATOM 777 O O . GLN A 1 104 ? -14.910 -8.541 15.370 1.00 93.50 104 GLN A O 1
ATOM 782 N N . ASN A 1 105 ? -13.782 -8.311 13.443 1.00 93.62 105 ASN A N 1
ATOM 783 C CA . ASN A 1 105 ? -14.143 -9.626 12.920 1.00 93.62 105 ASN A CA 1
ATOM 784 C C . ASN A 1 105 ? -13.182 -10.734 13.387 1.00 93.62 105 ASN A C 1
ATOM 786 O O . ASN A 1 105 ? -13.384 -11.910 13.078 1.00 93.62 105 ASN A O 1
ATOM 790 N N . ARG A 1 106 ? -12.148 -10.382 14.170 1.00 94.25 106 ARG A N 1
ATOM 791 C CA . ARG A 1 106 ? -11.025 -11.271 14.527 1.00 94.25 106 ARG A CA 1
ATOM 792 C C . ARG A 1 106 ? -10.382 -11.864 13.272 1.00 94.25 106 ARG A C 1
ATOM 794 O O . ARG A 1 106 ? -9.995 -13.040 13.222 1.00 94.25 106 ARG A O 1
ATOM 801 N N . GLU A 1 107 ? -10.319 -11.024 12.248 1.00 93.88 107 GLU A N 1
ATOM 802 C CA . GLU A 1 107 ? -9.763 -11.319 10.950 1.00 93.88 107 GLU A CA 1
ATOM 803 C C . GLU A 1 107 ? -8.303 -10.872 10.836 1.00 93.88 107 GLU A C 1
ATOM 805 O O . GLU A 1 107 ? -7.852 -9.962 11.527 1.00 93.88 107 GLU A O 1
ATOM 810 N N . ARG A 1 108 ? -7.532 -11.555 9.988 1.00 94.25 108 ARG A N 1
ATOM 811 C CA . ARG A 1 108 ? -6.174 -11.149 9.612 1.00 94.25 108 ARG A CA 1
ATOM 812 C C . ARG A 1 108 ? -5.942 -11.511 8.155 1.00 94.25 108 ARG A C 1
ATOM 814 O O . ARG A 1 108 ? -6.454 -12.530 7.690 1.00 94.25 108 ARG A O 1
ATOM 821 N N . LEU A 1 109 ? -5.166 -10.688 7.460 1.00 96.06 109 LEU A N 1
ATOM 822 C CA . LEU A 1 109 ? -4.782 -10.980 6.085 1.00 96.06 109 LEU A CA 1
ATOM 823 C C . LEU A 1 109 ? -3.934 -12.253 6.025 1.00 96.06 109 LEU A C 1
ATOM 825 O O . LEU A 1 109 ? -3.173 -12.559 6.945 1.00 96.06 109 LEU A O 1
ATOM 829 N N . PHE A 1 110 ? -4.100 -12.983 4.928 1.00 95.50 110 PHE A N 1
ATOM 830 C CA . PHE A 1 110 ? -3.321 -14.156 4.540 1.00 95.50 110 PHE A CA 1
ATOM 831 C C . PHE A 1 110 ? -3.388 -15.330 5.518 1.00 95.50 110 PHE A C 1
ATOM 833 O O . PHE A 1 110 ? -2.538 -16.218 5.488 1.00 95.50 110 PHE A O 1
ATOM 840 N N . ARG A 1 111 ? -4.403 -15.367 6.391 1.00 93.12 111 ARG A N 1
ATOM 841 C CA . ARG A 1 111 ? -4.613 -16.516 7.272 1.00 93.12 111 ARG A CA 1
ATOM 842 C C . ARG A 1 111 ? -4.771 -17.783 6.434 1.00 93.12 111 ARG A C 1
ATOM 844 O O . ARG A 1 111 ? -5.508 -17.775 5.455 1.00 93.12 111 ARG A O 1
ATOM 851 N N . ASP A 1 112 ? -4.109 -18.853 6.857 1.00 91.19 112 ASP A N 1
ATOM 852 C CA . ASP A 1 112 ? -4.220 -20.192 6.270 1.00 91.19 112 ASP A CA 1
ATOM 853 C C . ASP A 1 112 ? -3.762 -20.281 4.800 1.00 91.19 112 ASP A C 1
ATOM 855 O O . ASP A 1 112 ? -3.934 -21.319 4.167 1.00 91.19 112 ASP A O 1
ATOM 859 N N . LEU A 1 113 ? -3.120 -19.227 4.273 1.00 93.00 113 LEU A N 1
ATOM 860 C CA . LEU A 1 113 ? -2.410 -19.269 2.999 1.00 93.00 113 LEU A CA 1
ATOM 861 C C . LEU A 1 113 ? -0.940 -19.600 3.234 1.00 93.00 113 LEU A C 1
ATOM 863 O O . LEU A 1 113 ? -0.259 -18.968 4.043 1.00 93.00 113 LEU A O 1
ATOM 867 N N . SER A 1 114 ? -0.431 -20.569 2.482 1.00 92.44 114 SER A N 1
ATOM 868 C CA . SER A 1 114 ? 1.001 -20.768 2.336 1.00 92.44 114 SER A CA 1
ATOM 869 C C . SER A 1 114 ? 1.614 -19.625 1.526 1.00 92.44 114 SER A C 1
ATOM 871 O O . SER A 1 114 ? 0.950 -18.924 0.758 1.00 92.44 114 SER A O 1
ATOM 873 N N . PHE A 1 115 ? 2.931 -19.484 1.633 1.00 90.44 115 PHE A N 1
ATOM 874 C CA . PHE A 1 115 ? 3.673 -18.482 0.874 1.00 90.44 115 PHE A CA 1
ATOM 875 C C . PHE A 1 115 ? 3.511 -18.632 -0.649 1.00 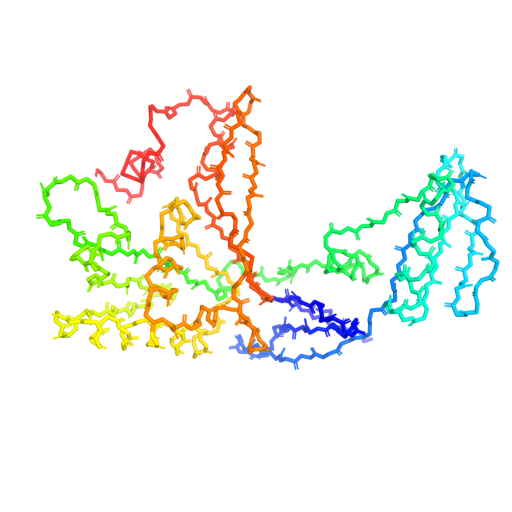90.44 115 PHE A C 1
ATOM 877 O O . PHE A 1 115 ? 3.471 -17.637 -1.366 1.00 90.44 115 PHE A O 1
ATOM 884 N N . THR A 1 116 ? 3.357 -19.865 -1.144 1.00 90.88 116 THR A N 1
ATOM 885 C CA . THR A 1 116 ? 3.149 -20.156 -2.573 1.00 90.88 116 THR A CA 1
ATOM 886 C C . THR A 1 116 ? 1.728 -19.867 -3.056 1.00 90.88 116 THR A C 1
ATOM 888 O O . THR A 1 116 ? 1.501 -19.786 -4.259 1.00 90.88 116 THR A O 1
ATOM 891 N N . GLN A 1 117 ? 0.767 -19.699 -2.143 1.00 93.88 117 GLN A N 1
ATOM 892 C CA . GLN A 1 117 ? -0.615 -19.339 -2.472 1.00 93.88 117 GLN A CA 1
ATOM 893 C C . GLN A 1 117 ? -0.836 -17.820 -2.560 1.00 93.88 117 GLN A C 1
ATOM 895 O O . GLN A 1 117 ? -1.885 -17.380 -3.045 1.00 93.88 117 GLN A O 1
ATOM 900 N N . LEU A 1 118 ? 0.131 -17.017 -2.102 1.00 94.31 118 LEU A N 1
ATOM 901 C CA . LEU A 1 118 ? 0.109 -15.565 -2.252 1.00 94.31 118 LEU A CA 1
ATOM 902 C C . LEU A 1 118 ? 0.433 -15.167 -3.690 1.00 94.31 118 LEU A C 1
ATOM 904 O O . LEU A 1 118 ? 1.434 -15.601 -4.261 1.00 94.31 118 LEU A O 1
ATOM 908 N N . ARG A 1 119 ? -0.380 -14.275 -4.260 1.00 96.19 119 ARG A N 1
ATOM 909 C CA . ARG A 1 119 ? -0.075 -13.643 -5.545 1.00 96.19 119 ARG A CA 1
ATOM 910 C C . ARG A 1 119 ? 0.892 -12.496 -5.291 1.00 96.19 119 ARG A C 1
ATOM 912 O O . ARG A 1 119 ? 0.501 -11.456 -4.766 1.00 96.19 119 ARG A O 1
ATOM 919 N N . ARG A 1 120 ? 2.160 -12.702 -5.623 1.00 96.81 120 ARG A N 1
ATOM 920 C CA . ARG A 1 120 ? 3.237 -11.736 -5.386 1.00 96.81 120 ARG A CA 1
ATOM 921 C C . ARG A 1 120 ? 3.676 -11.108 -6.699 1.00 96.81 120 ARG A C 1
ATOM 923 O O . ARG A 1 120 ? 3.751 -11.808 -7.703 1.00 96.81 120 ARG A O 1
ATOM 930 N N . CYS A 1 121 ? 3.962 -9.815 -6.662 1.00 98.44 121 CYS A N 1
ATOM 931 C CA . CYS A 1 121 ? 4.533 -9.045 -7.757 1.00 98.44 121 CYS A CA 1
ATOM 932 C C . CYS A 1 121 ? 5.834 -8.408 -7.283 1.00 98.44 121 CYS A C 1
ATOM 934 O O . CYS A 1 121 ? 5.796 -7.497 -6.463 1.00 98.44 121 CYS A O 1
ATOM 936 N N . GLN A 1 122 ? 6.967 -8.857 -7.803 1.00 98.50 122 GLN A N 1
ATOM 937 C CA . GLN A 1 122 ? 8.244 -8.170 -7.625 1.00 98.50 122 GLN A CA 1
ATOM 938 C C . GLN A 1 122 ? 8.354 -7.081 -8.683 1.00 98.50 122 GLN A C 1
ATOM 940 O O . GLN A 1 122 ? 8.148 -7.385 -9.856 1.00 98.50 122 GLN A O 1
ATOM 945 N N . LEU A 1 123 ? 8.623 -5.846 -8.270 1.00 98.69 123 LEU A N 1
ATOM 946 C CA . LEU A 1 123 ? 8.715 -4.684 -9.149 1.00 98.69 123 LEU A CA 1
ATOM 947 C C . LEU A 1 123 ? 10.074 -4.007 -8.993 1.00 98.69 123 LEU A C 1
ATOM 949 O O . LEU A 1 123 ? 10.520 -3.784 -7.868 1.00 98.69 123 LEU A O 1
ATOM 953 N N . ASP A 1 124 ? 10.672 -3.664 -10.130 1.00 98.69 124 ASP A N 1
ATOM 954 C CA . ASP A 1 124 ? 11.889 -2.858 -10.250 1.00 98.69 124 ASP A CA 1
ATOM 955 C C . ASP A 1 124 ? 11.809 -2.007 -11.533 1.00 98.69 124 ASP A C 1
ATOM 957 O O . ASP A 1 124 ? 11.156 -2.417 -12.506 1.00 98.69 124 ASP A O 1
ATOM 961 N N . ILE A 1 125 ? 12.413 -0.817 -11.547 1.00 98.75 125 ILE A N 1
ATOM 962 C CA . ILE A 1 125 ? 12.417 0.077 -12.715 1.00 98.75 125 ILE A CA 1
ATOM 963 C C . ILE A 1 125 ? 13.825 0.441 -13.174 1.00 98.75 125 ILE A C 1
ATOM 965 O O . ILE A 1 125 ? 14.732 0.642 -12.375 1.00 98.75 125 ILE A O 1
ATOM 969 N N . GLU A 1 126 ? 13.949 0.678 -14.477 1.00 98.44 126 GLU A N 1
ATOM 970 C CA . GLU A 1 126 ? 15.134 1.287 -15.077 1.00 98.44 126 GLU A CA 1
ATOM 971 C C . GLU A 1 126 ? 14.791 2.671 -15.620 1.00 98.44 126 GLU A C 1
ATOM 973 O O . GLU A 1 126 ? 13.757 2.871 -16.271 1.00 98.44 126 GLU A O 1
ATOM 978 N N . THR A 1 127 ? 15.664 3.641 -15.367 1.00 98.25 127 THR A N 1
ATOM 979 C CA . THR A 1 127 ? 15.437 5.058 -15.671 1.00 98.25 127 THR A CA 1
ATOM 980 C C . THR A 1 127 ? 16.618 5.653 -16.427 1.00 98.25 127 THR A C 1
ATOM 982 O O . THR A 1 127 ? 17.769 5.248 -16.269 1.00 98.25 127 THR A O 1
ATOM 985 N N . ALA A 1 128 ? 16.341 6.634 -17.282 1.00 96.88 128 ALA A N 1
ATOM 986 C CA . ALA A 1 128 ? 17.393 7.400 -17.934 1.00 96.88 128 ALA A CA 1
ATOM 987 C C . ALA A 1 128 ? 18.030 8.409 -16.968 1.00 96.88 128 ALA A C 1
ATOM 989 O O . ALA A 1 128 ? 17.384 8.906 -16.045 1.00 96.88 128 ALA A O 1
ATOM 990 N N . SER A 1 129 ? 19.283 8.758 -17.255 1.00 96.12 129 SER A N 1
ATOM 991 C CA . SER A 1 129 ? 19.989 9.897 -16.671 1.00 96.12 129 SER A CA 1
ATOM 992 C C . SER A 1 129 ? 20.595 10.721 -17.799 1.00 96.12 129 SER A C 1
ATOM 994 O O . SER A 1 129 ? 21.458 10.247 -18.541 1.00 96.12 129 SER A O 1
ATOM 996 N N . SER A 1 130 ? 20.088 11.936 -17.973 1.00 92.00 130 SER A N 1
ATOM 997 C CA . SER A 1 130 ? 20.472 12.824 -19.074 1.00 92.00 130 SER A CA 1
ATOM 998 C C . SER A 1 130 ? 21.846 13.482 -18.901 1.00 92.00 130 SER A C 1
ATOM 1000 O O . SER A 1 130 ? 22.449 13.892 -19.891 1.00 92.00 130 SER A O 1
ATOM 1002 N N . ASP A 1 131 ? 22.361 13.555 -17.674 1.00 91.06 131 ASP A N 1
ATOM 1003 C CA . ASP A 1 131 ? 23.640 14.187 -17.325 1.00 91.06 131 ASP A CA 1
ATOM 1004 C C . ASP A 1 131 ? 24.661 13.229 -16.688 1.00 91.06 131 ASP A C 1
ATOM 1006 O O . ASP A 1 131 ? 25.768 13.644 -16.349 1.00 91.06 131 ASP A O 1
ATOM 1010 N N . GLY A 1 132 ? 24.328 11.940 -16.573 1.00 85.62 132 GLY A N 1
ATOM 1011 C CA . GLY A 1 132 ? 25.206 10.914 -16.004 1.00 85.62 132 GLY A CA 1
ATOM 1012 C C . GLY A 1 132 ? 25.244 10.899 -14.473 1.00 85.62 132 GLY A C 1
ATOM 1013 O O . GLY A 1 132 ? 25.974 10.091 -13.898 1.00 85.62 132 GLY A O 1
ATOM 1014 N N . GLU A 1 133 ? 24.455 11.750 -13.811 1.00 92.56 133 GLU A N 1
ATOM 1015 C CA . GLU A 1 133 ? 24.208 11.672 -12.371 1.00 92.56 133 GLU A CA 1
ATOM 1016 C C . GLU A 1 133 ? 23.111 10.638 -12.054 1.00 92.56 133 GLU A C 1
ATOM 1018 O O . GLU A 1 133 ? 22.652 9.890 -12.920 1.00 92.56 133 GLU A O 1
ATOM 1023 N N . PHE A 1 134 ? 22.677 10.558 -10.795 1.00 92.25 134 PHE A N 1
ATOM 1024 C CA . PHE A 1 134 ? 21.525 9.734 -10.439 1.00 92.25 134 PHE A CA 1
ATOM 1025 C C . PHE A 1 134 ? 20.253 10.265 -11.115 1.00 92.25 134 PHE A C 1
ATOM 1027 O O . PHE A 1 134 ? 20.025 11.474 -11.143 1.00 92.25 134 PHE A O 1
ATOM 1034 N N . SER A 1 135 ? 19.417 9.362 -11.631 1.00 95.62 135 SER A N 1
ATOM 1035 C CA . SER A 1 135 ? 18.205 9.738 -12.363 1.00 95.62 135 SER A CA 1
ATOM 1036 C C . SER A 1 135 ? 17.259 10.590 -11.513 1.00 95.62 135 SER A C 1
ATOM 1038 O O . SER A 1 135 ? 16.977 10.249 -10.360 1.00 95.62 135 SER A O 1
ATOM 1040 N N . ASP A 1 136 ? 16.688 11.634 -12.106 1.00 96.38 136 ASP A N 1
ATOM 1041 C CA . ASP A 1 136 ? 15.778 12.569 -11.448 1.00 96.38 136 ASP A CA 1
ATOM 1042 C C . ASP A 1 136 ? 14.451 12.661 -12.210 1.00 96.38 136 ASP A C 1
ATOM 1044 O O . ASP A 1 136 ? 14.362 13.247 -13.289 1.00 96.38 136 ASP A O 1
ATOM 1048 N N . ALA A 1 137 ? 13.376 12.142 -11.609 1.00 97.12 137 ALA A N 1
ATOM 1049 C CA . ALA A 1 137 ? 12.049 12.105 -12.223 1.00 97.12 137 ALA A CA 1
ATOM 1050 C C . ALA A 1 137 ? 11.497 13.490 -12.617 1.00 97.12 137 ALA A C 1
ATOM 1052 O O . ALA A 1 137 ? 10.570 13.571 -13.436 1.00 97.12 137 ALA A O 1
ATOM 1053 N N . THR A 1 138 ? 12.030 14.582 -12.057 1.00 95.62 138 THR A N 1
ATOM 1054 C CA . THR A 1 138 ? 11.630 15.949 -12.404 1.00 95.62 138 THR A CA 1
ATOM 1055 C C . THR A 1 138 ? 12.178 16.383 -13.769 1.00 95.62 138 THR A C 1
ATOM 1057 O O . THR A 1 138 ? 11.472 17.078 -14.521 1.00 95.62 138 THR A O 1
ATOM 1060 N N . LYS A 1 139 ? 13.371 15.902 -14.151 1.00 96.00 139 LYS A N 1
ATOM 1061 C CA . LYS A 1 139 ? 14.012 16.184 -15.443 1.00 96.00 139 LYS A CA 1
ATOM 1062 C C . LYS A 1 139 ? 13.213 15.546 -16.572 1.00 96.00 139 LYS A C 1
ATOM 1064 O O . LYS A 1 139 ? 12.699 14.439 -16.470 1.00 96.00 139 LYS A O 1
ATOM 1069 N N . THR A 1 140 ? 13.023 16.265 -17.674 1.00 94.25 140 THR A N 1
ATOM 1070 C CA . THR A 1 140 ? 12.193 15.769 -18.789 1.00 94.25 140 THR A CA 1
ATOM 1071 C C . THR A 1 140 ? 12.777 14.537 -19.457 1.00 94.25 140 THR A C 1
ATOM 1073 O O . THR A 1 140 ? 12.002 13.643 -19.810 1.00 94.25 140 THR A O 1
ATOM 1076 N N . ASP A 1 141 ? 14.102 14.468 -19.551 1.00 95.19 141 ASP A N 1
ATOM 1077 C CA . ASP A 1 141 ? 14.785 13.415 -20.293 1.00 95.19 141 ASP A CA 1
ATOM 1078 C C . ASP A 1 141 ? 15.123 12.166 -19.483 1.00 95.19 141 ASP A C 1
ATOM 1080 O O . ASP A 1 141 ? 15.307 11.100 -20.067 1.00 95.19 141 ASP A O 1
ATOM 1084 N N . ASP A 1 142 ? 15.027 12.258 -18.160 1.00 97.69 142 ASP A N 1
ATOM 1085 C CA . ASP A 1 142 ? 15.118 11.137 -17.230 1.00 97.69 142 ASP A CA 1
ATOM 1086 C C . ASP A 1 142 ? 13.758 10.412 -17.200 1.00 97.69 142 ASP A C 1
ATOM 1088 O O . ASP A 1 142 ? 12.902 10.619 -16.336 1.00 97.69 142 ASP A O 1
ATOM 1092 N N . ARG A 1 143 ? 13.485 9.663 -18.273 1.00 97.94 143 ARG A N 1
ATOM 1093 C CA . ARG A 1 143 ? 12.265 8.865 -18.460 1.00 97.94 143 ARG A CA 1
ATOM 1094 C C . ARG A 1 143 ? 12.406 7.502 -17.796 1.00 97.94 143 ARG A C 1
ATOM 1096 O O . ARG A 1 143 ? 13.512 6.980 -17.680 1.00 97.94 143 ARG A O 1
ATOM 1103 N N . VAL A 1 144 ? 11.278 6.884 -17.462 1.00 98.62 144 VAL A N 1
ATOM 1104 C CA . VAL A 1 144 ? 11.244 5.435 -17.216 1.00 98.62 144 VAL A CA 1
ATOM 1105 C C . VAL A 1 144 ? 11.510 4.724 -18.541 1.00 98.62 144 VAL A C 1
ATOM 1107 O O . VAL A 1 144 ? 10.811 4.958 -19.527 1.00 98.62 144 VAL A O 1
ATOM 1110 N N . LEU A 1 145 ? 12.543 3.888 -18.562 1.00 98.44 145 LEU A N 1
ATOM 1111 C CA . LEU A 1 145 ? 12.972 3.122 -19.728 1.00 98.44 145 LEU A CA 1
ATOM 1112 C C . LEU A 1 145 ? 12.358 1.727 -19.733 1.00 98.44 145 LEU A C 1
ATOM 1114 O O . LEU A 1 145 ? 11.970 1.235 -20.792 1.00 98.44 145 LEU A O 1
ATOM 1118 N N . ALA A 1 146 ? 12.269 1.096 -18.562 1.00 98.69 146 ALA A N 1
ATOM 1119 C CA . ALA A 1 146 ? 11.702 -0.234 -18.425 1.00 98.69 146 ALA A CA 1
ATOM 1120 C C . ALA A 1 146 ? 11.102 -0.462 -17.030 1.00 98.69 146 ALA A C 1
ATOM 1122 O O . ALA A 1 146 ? 11.518 0.168 -16.059 1.00 98.69 146 ALA A O 1
ATOM 1123 N N . ILE A 1 147 ? 10.121 -1.362 -16.940 1.00 98.88 147 ILE A N 1
ATOM 1124 C CA . ILE A 1 147 ? 9.481 -1.782 -15.686 1.00 98.88 147 ILE A CA 1
ATOM 1125 C C . ILE A 1 147 ? 9.462 -3.308 -15.633 1.00 98.88 147 ILE A C 1
ATOM 1127 O O . ILE A 1 147 ? 8.736 -3.957 -16.397 1.00 98.88 147 ILE A O 1
ATOM 1131 N N . GLY A 1 148 ? 10.297 -3.872 -14.761 1.00 98.81 148 GLY A N 1
ATOM 1132 C CA . GLY A 1 148 ? 10.429 -5.303 -14.513 1.00 98.81 148 GLY A CA 1
ATOM 1133 C C . GLY A 1 148 ? 9.385 -5.778 -13.523 1.00 98.81 148 GLY A C 1
ATOM 1134 O O . GLY A 1 148 ? 9.292 -5.250 -12.420 1.00 98.81 148 GLY A O 1
ATOM 1135 N N . LEU A 1 149 ? 8.598 -6.780 -13.916 1.00 98.81 149 LEU A N 1
ATOM 1136 C CA . LEU A 1 149 ? 7.563 -7.374 -13.077 1.00 98.81 149 LEU A CA 1
ATOM 1137 C C . LEU A 1 149 ? 7.728 -8.891 -13.040 1.00 98.81 149 LEU A C 1
ATOM 1139 O O . LEU A 1 149 ? 7.768 -9.538 -14.088 1.00 98.81 149 LEU A O 1
ATOM 1143 N N . ARG A 1 150 ? 7.761 -9.481 -11.844 1.00 98.25 150 ARG A N 1
ATOM 1144 C CA . ARG A 1 150 ? 7.772 -10.941 -11.672 1.00 98.25 150 ARG A CA 1
ATOM 1145 C C . ARG A 1 150 ? 6.618 -11.422 -10.800 1.00 98.25 150 ARG A C 1
ATOM 1147 O O . ARG A 1 150 ? 6.427 -10.953 -9.682 1.00 98.25 150 ARG A O 1
ATOM 1154 N N . PHE A 1 151 ? 5.876 -12.397 -11.322 1.00 96.38 151 PHE A N 1
ATOM 1155 C CA . PHE A 1 151 ? 4.697 -13.023 -10.727 1.00 96.38 151 PHE A CA 1
ATOM 1156 C C . PHE A 1 151 ? 4.933 -14.527 -10.543 1.00 96.38 151 PHE A C 1
ATOM 1158 O O . PHE A 1 151 ? 4.616 -15.343 -11.417 1.00 96.38 151 PHE A O 1
ATOM 1165 N N . GLY A 1 152 ? 5.522 -14.910 -9.408 1.00 90.00 152 GLY A N 1
ATOM 1166 C CA . GLY A 1 152 ? 6.014 -16.277 -9.207 1.00 90.00 152 GLY A CA 1
ATOM 1167 C C . GLY A 1 152 ? 7.147 -16.583 -10.191 1.00 90.00 152 GLY A C 1
ATOM 1168 O O . GLY A 1 152 ? 8.179 -15.923 -10.158 1.00 90.00 152 GLY A O 1
ATOM 1169 N N . GLU A 1 153 ? 6.945 -17.541 -11.095 1.00 90.75 153 GLU A N 1
ATOM 1170 C CA . GLU A 1 153 ? 7.929 -17.894 -12.136 1.00 90.75 153 GLU A CA 1
ATOM 1171 C C . GLU A 1 153 ? 7.742 -17.135 -13.460 1.00 90.75 153 GLU A C 1
ATOM 1173 O O . GLU A 1 153 ? 8.517 -17.317 -14.397 1.00 90.75 153 GLU A O 1
ATOM 1178 N N . ARG A 1 154 ? 6.704 -16.297 -13.577 1.00 95.06 154 ARG A N 1
ATOM 1179 C CA . ARG A 1 154 ? 6.418 -15.540 -14.805 1.00 95.06 154 ARG A CA 1
ATOM 1180 C C . ARG A 1 154 ? 7.003 -14.139 -14.714 1.00 95.06 154 ARG A C 1
ATOM 1182 O O . ARG A 1 154 ? 6.762 -13.450 -13.729 1.00 95.06 154 ARG A O 1
ATOM 1189 N N . ASN A 1 155 ? 7.669 -13.694 -15.773 1.00 97.50 155 ASN A N 1
ATOM 1190 C CA . ASN A 1 155 ? 8.175 -12.329 -15.891 1.00 97.50 155 ASN A CA 1
ATOM 1191 C C . ASN A 1 155 ? 7.380 -11.561 -16.952 1.00 97.50 155 ASN A C 1
ATOM 1193 O O . ASN A 1 155 ? 7.026 -12.122 -17.991 1.00 97.50 155 ASN A O 1
ATOM 1197 N N . ARG A 1 156 ? 7.148 -10.273 -16.712 1.00 98.06 156 ARG A N 1
ATOM 1198 C CA . ARG A 1 156 ? 6.726 -9.293 -17.715 1.00 98.06 156 ARG A CA 1
ATOM 1199 C C . ARG A 1 156 ? 7.718 -8.139 -17.702 1.00 98.06 156 ARG A C 1
ATOM 1201 O O . ARG A 1 156 ? 8.091 -7.652 -16.639 1.00 98.06 156 ARG A O 1
ATOM 1208 N N . MET A 1 157 ? 8.139 -7.725 -18.888 1.00 98.25 157 MET A N 1
ATOM 1209 C CA . MET A 1 157 ? 9.063 -6.615 -19.076 1.00 98.25 157 MET A CA 1
ATOM 1210 C C . MET A 1 157 ? 8.365 -5.570 -19.932 1.00 98.25 157 MET A C 1
ATOM 1212 O O . MET A 1 157 ? 8.115 -5.823 -21.108 1.00 98.25 157 MET A O 1
ATOM 1216 N N . LEU A 1 158 ? 8.028 -4.430 -19.336 1.00 98.69 158 LEU A N 1
ATOM 1217 C CA . LEU A 1 158 ? 7.435 -3.308 -20.061 1.00 98.69 158 LEU A CA 1
ATOM 1218 C C . LEU A 1 158 ? 8.570 -2.370 -20.459 1.00 98.69 158 LEU A C 1
ATOM 1220 O O . LEU A 1 158 ? 9.379 -2.018 -19.602 1.00 98.69 158 LEU A O 1
ATOM 1224 N N . VAL A 1 159 ? 8.669 -1.996 -21.733 1.00 98.56 159 VAL A N 1
ATOM 1225 C CA . VAL A 1 159 ? 9.803 -1.222 -22.266 1.00 98.56 159 VAL A CA 1
ATOM 1226 C C . VAL A 1 159 ? 9.291 0.015 -22.988 1.00 98.56 159 VAL A C 1
ATOM 1228 O O . VAL A 1 159 ? 8.275 -0.024 -23.676 1.00 98.56 159 VAL A O 1
ATOM 1231 N N . LEU A 1 160 ? 10.009 1.125 -22.847 1.00 98.44 160 LEU A N 1
ATOM 1232 C CA . LEU A 1 160 ? 9.731 2.359 -23.564 1.00 98.44 160 LEU A CA 1
ATOM 1233 C C . LEU A 1 160 ? 9.952 2.170 -25.074 1.00 98.44 160 LEU A C 1
ATOM 1235 O O . LEU A 1 160 ? 11.077 2.231 -25.563 1.00 98.44 160 LEU A O 1
ATOM 1239 N N . GLU A 1 161 ? 8.867 1.979 -25.822 1.00 96.75 161 GLU A N 1
ATOM 1240 C CA . GLU A 1 161 ? 8.921 1.764 -27.279 1.00 96.75 161 GLU A CA 1
ATOM 1241 C C . GLU A 1 161 ? 9.304 3.025 -28.067 1.00 96.75 161 GLU A C 1
ATOM 1243 O O . GLU A 1 161 ? 9.851 2.955 -29.166 1.00 96.75 161 GLU A O 1
ATOM 1248 N N . GLU A 1 162 ? 8.985 4.196 -27.518 1.00 96.44 162 GLU A N 1
ATOM 1249 C CA . GLU A 1 162 ? 9.170 5.486 -28.170 1.00 96.44 162 GLU A CA 1
ATOM 1250 C C . GLU A 1 162 ? 9.685 6.496 -27.145 1.00 96.44 162 GLU A C 1
ATOM 1252 O O . GLU A 1 162 ? 9.026 6.757 -26.137 1.00 96.44 162 GLU A O 1
ATOM 1257 N N . VAL A 1 163 ? 10.847 7.102 -27.409 1.00 96.50 163 VAL A N 1
ATOM 1258 C CA . VAL A 1 163 ? 11.456 8.115 -26.530 1.00 96.50 163 VAL A CA 1
ATOM 1259 C C . VAL A 1 163 ? 10.715 9.449 -26.670 1.00 96.50 163 VAL A C 1
ATOM 1261 O O . VAL A 1 163 ? 11.194 10.419 -27.251 1.00 96.50 163 VAL A O 1
ATOM 1264 N N . SER A 1 164 ? 9.496 9.491 -26.145 1.00 97.06 164 SER A N 1
ATOM 1265 C CA . SER A 1 164 ? 8.625 10.660 -26.138 1.00 97.06 164 SER A CA 1
ATOM 1266 C C . SER A 1 164 ? 7.730 10.652 -24.900 1.00 97.06 164 SER A C 1
ATOM 1268 O O . SER A 1 164 ? 7.602 9.649 -24.198 1.00 97.06 164 SER A O 1
ATOM 1270 N N . ALA A 1 165 ? 7.086 11.785 -24.611 1.00 97.25 165 ALA A N 1
ATOM 1271 C CA . ALA A 1 165 ? 6.092 11.854 -23.537 1.00 97.25 165 ALA A CA 1
ATOM 1272 C C . ALA A 1 165 ? 4.890 10.925 -23.798 1.00 97.25 165 ALA A C 1
ATOM 1274 O O . ALA A 1 165 ? 4.295 10.411 -22.855 1.00 97.25 165 ALA A O 1
ATOM 1275 N N . ALA A 1 166 ? 4.533 10.704 -25.068 1.00 98.31 166 ALA A N 1
ATOM 1276 C CA . ALA A 1 166 ? 3.453 9.795 -25.435 1.00 98.31 166 ALA A CA 1
ATOM 1277 C C . ALA A 1 166 ? 3.859 8.327 -25.237 1.00 98.31 166 ALA A C 1
ATOM 1279 O O . ALA A 1 166 ? 3.045 7.549 -24.746 1.00 98.31 166 ALA A O 1
ATOM 1280 N N . GLY A 1 167 ? 5.104 7.966 -25.562 1.00 98.38 167 GLY A N 1
ATOM 1281 C CA . GLY A 1 167 ? 5.637 6.626 -25.310 1.00 98.38 167 GLY A CA 1
ATOM 1282 C C . GLY A 1 167 ? 5.695 6.291 -23.822 1.00 98.38 167 GLY A C 1
ATOM 1283 O O . GLY A 1 167 ? 5.150 5.275 -23.400 1.00 98.38 167 GLY A O 1
ATOM 1284 N N . GLU A 1 168 ? 6.251 7.187 -23.002 1.00 98.62 168 GLU A N 1
ATOM 1285 C CA . GLU A 1 168 ? 6.320 6.971 -21.549 1.00 98.62 168 GLU A CA 1
ATOM 1286 C C . GLU A 1 168 ? 4.920 6.936 -20.920 1.00 98.62 168 GLU A C 1
ATOM 1288 O O . GLU A 1 168 ? 4.654 6.152 -20.012 1.00 98.62 168 GLU A O 1
ATOM 1293 N N . LYS A 1 169 ? 3.980 7.732 -21.443 1.00 98.81 169 LYS A N 1
ATOM 1294 C CA . LYS A 1 169 ? 2.582 7.676 -21.014 1.00 98.81 169 LYS A CA 1
ATOM 1295 C C . LYS A 1 169 ? 1.978 6.286 -21.249 1.00 98.81 169 LYS A C 1
ATOM 1297 O O . LYS A 1 169 ? 1.364 5.754 -20.328 1.00 98.81 169 LYS A O 1
ATOM 1302 N N . ARG A 1 170 ? 2.173 5.704 -22.440 1.00 98.81 170 ARG A N 1
ATOM 1303 C CA . ARG A 1 170 ? 1.691 4.349 -22.761 1.00 98.81 170 ARG A CA 1
ATOM 1304 C C . ARG A 1 170 ? 2.312 3.301 -21.839 1.00 98.81 170 ARG A C 1
ATOM 1306 O O . ARG A 1 170 ? 1.576 2.473 -21.320 1.00 98.81 170 ARG A O 1
ATOM 1313 N N . LEU A 1 171 ? 3.613 3.402 -21.557 1.00 98.88 171 LEU A N 1
ATOM 1314 C CA . LEU A 1 171 ? 4.313 2.514 -20.620 1.00 98.88 171 LEU A CA 1
ATOM 1315 C C . LEU A 1 171 ? 3.681 2.532 -19.213 1.00 98.88 171 LEU A C 1
ATOM 1317 O O . LEU A 1 171 ? 3.457 1.488 -18.602 1.00 98.88 171 LEU A O 1
ATOM 1321 N N . LEU A 1 172 ? 3.343 3.716 -18.694 1.00 98.88 172 LEU A N 1
ATOM 1322 C CA . LEU A 1 172 ? 2.702 3.849 -17.379 1.00 98.88 172 LEU A CA 1
ATOM 1323 C C . LEU A 1 172 ? 1.235 3.382 -17.376 1.00 98.88 172 LEU A C 1
ATOM 1325 O O . LEU A 1 172 ? 0.750 2.865 -16.367 1.00 98.88 172 LEU A O 1
ATOM 1329 N N . GLU A 1 173 ? 0.514 3.565 -18.483 1.00 98.81 173 GLU A N 1
ATOM 1330 C CA . GLU A 1 173 ? -0.840 3.024 -18.662 1.00 98.81 173 GLU A CA 1
ATOM 1331 C C . GLU A 1 173 ? -0.821 1.490 -18.761 1.00 98.81 173 GLU A C 1
ATOM 1333 O O . GLU A 1 173 ? -1.685 0.830 -18.181 1.00 98.81 173 GLU A O 1
ATOM 1338 N N . GLU A 1 174 ? 0.194 0.920 -19.407 1.00 98.81 174 GLU A N 1
ATOM 1339 C CA . GLU A 1 174 ? 0.419 -0.523 -19.471 1.00 98.81 174 GLU A CA 1
ATOM 1340 C C . GLU A 1 174 ? 0.723 -1.107 -18.087 1.00 98.81 174 GLU A C 1
ATOM 1342 O O . GLU A 1 174 ? 0.138 -2.125 -17.722 1.00 98.81 174 GLU A O 1
ATOM 1347 N N . LEU A 1 175 ? 1.525 -0.426 -17.255 1.00 98.81 175 LEU A N 1
ATOM 1348 C CA . LEU A 1 175 ? 1.724 -0.832 -15.858 1.00 98.81 175 LEU A CA 1
ATOM 1349 C C . LEU A 1 175 ? 0.387 -0.941 -15.101 1.00 98.81 175 LEU A C 1
ATOM 1351 O O . LEU A 1 175 ? 0.161 -1.921 -14.389 1.00 98.81 175 LEU A O 1
ATOM 1355 N N . ASN A 1 176 ? -0.516 0.035 -15.260 1.00 98.75 176 ASN A N 1
ATOM 1356 C CA . ASN A 1 176 ? -1.845 -0.036 -14.641 1.00 98.75 176 ASN A CA 1
ATOM 1357 C C . ASN A 1 176 ? -2.629 -1.265 -15.129 1.00 98.75 176 ASN A C 1
ATOM 1359 O O . ASN A 1 176 ? -3.235 -1.966 -14.318 1.00 98.75 176 ASN A O 1
ATOM 1363 N N . ALA A 1 177 ? -2.612 -1.528 -16.440 1.00 98.56 177 ALA A N 1
ATOM 1364 C CA . ALA A 1 177 ? -3.308 -2.664 -17.035 1.00 98.56 177 ALA A CA 1
ATOM 1365 C C . ALA A 1 177 ? -2.758 -4.002 -16.519 1.00 98.56 177 ALA A C 1
ATOM 1367 O O . ALA A 1 177 ? -3.535 -4.858 -16.102 1.00 98.56 177 ALA A O 1
ATOM 1368 N N . VAL A 1 178 ? -1.432 -4.154 -16.461 1.00 98.44 178 VAL A N 1
ATOM 1369 C CA . VAL A 1 178 ? -0.776 -5.378 -15.980 1.00 98.44 178 VAL A CA 1
ATOM 1370 C C . VAL A 1 178 ? -1.076 -5.638 -14.505 1.00 98.44 178 VAL A C 1
ATOM 1372 O O . VAL A 1 178 ? -1.400 -6.766 -14.141 1.00 98.44 178 VAL A O 1
ATOM 1375 N N . LEU A 1 179 ? -1.027 -4.616 -13.643 1.00 98.25 179 LEU A N 1
ATOM 1376 C CA . LEU A 1 179 ? -1.364 -4.787 -12.224 1.00 98.25 179 LEU A CA 1
ATOM 1377 C C . LEU A 1 179 ? -2.842 -5.146 -12.008 1.00 98.25 179 LEU A C 1
ATOM 1379 O O . LEU A 1 179 ? -3.162 -5.888 -11.077 1.00 98.25 179 LEU A O 1
ATOM 1383 N N . ALA A 1 180 ? -3.744 -4.635 -12.850 1.00 97.50 180 ALA A N 1
ATOM 1384 C CA . ALA A 1 180 ? -5.155 -5.006 -12.818 1.00 97.50 180 ALA A CA 1
ATOM 1385 C C . ALA A 1 180 ? -5.389 -6.444 -13.314 1.00 97.50 180 ALA A C 1
ATOM 1387 O O . ALA A 1 180 ? -6.166 -7.171 -12.701 1.00 97.50 180 ALA A O 1
ATOM 1388 N N . GLU A 1 181 ? -4.705 -6.854 -14.385 1.00 96.88 181 GLU A N 1
ATOM 1389 C CA . GLU A 1 181 ? -4.798 -8.193 -14.980 1.00 96.88 181 GLU A CA 1
ATOM 1390 C C . GLU A 1 181 ? -4.251 -9.283 -14.045 1.00 96.88 181 GLU A C 1
ATOM 1392 O O . GLU A 1 181 ? -4.913 -10.290 -13.799 1.00 96.88 181 GLU A O 1
ATOM 1397 N N . GLU A 1 182 ? -3.045 -9.084 -13.509 1.00 96.44 182 GLU A N 1
ATOM 1398 C CA . GLU A 1 182 ? -2.349 -10.087 -12.692 1.00 96.44 182 GLU A CA 1
ATOM 1399 C C . GLU A 1 182 ? -2.876 -10.138 -11.247 1.00 96.44 182 GLU A C 1
ATOM 1401 O O . GLU A 1 182 ? -2.744 -11.150 -10.552 1.00 96.44 182 GLU A O 1
ATOM 1406 N N . ASP A 1 183 ? -3.503 -9.049 -10.798 1.00 97.19 183 ASP A N 1
ATOM 1407 C CA . ASP A 1 183 ? -4.128 -8.884 -9.489 1.00 97.19 183 ASP A CA 1
ATOM 1408 C C . ASP A 1 183 ? -3.291 -9.416 -8.296 1.00 97.19 183 ASP A C 1
ATOM 1410 O O . ASP A 1 183 ? -3.728 -10.323 -7.571 1.00 97.19 183 ASP A O 1
ATOM 1414 N N . PRO A 1 184 ? -2.080 -8.874 -8.052 1.00 97.56 184 PRO A N 1
ATOM 1415 C CA . PRO A 1 184 ? -1.237 -9.311 -6.943 1.00 97.56 184 PRO A CA 1
ATOM 1416 C C . PRO A 1 184 ? -1.805 -8.920 -5.570 1.00 97.56 184 PRO A C 1
ATOM 1418 O O . PRO A 1 184 ? -2.262 -7.798 -5.351 1.00 97.56 184 PRO A O 1
ATOM 1421 N N . ASP A 1 185 ? -1.706 -9.820 -4.598 1.00 98.19 185 ASP A N 1
ATOM 1422 C CA . ASP A 1 185 ? -1.984 -9.519 -3.189 1.00 98.19 185 ASP A CA 1
ATOM 1423 C C . ASP A 1 185 ? -0.908 -8.612 -2.590 1.00 98.19 185 ASP A C 1
ATOM 1425 O O . ASP A 1 185 ? -1.197 -7.734 -1.773 1.00 98.19 185 ASP A O 1
ATOM 1429 N N . VAL A 1 186 ? 0.337 -8.846 -3.008 1.00 98.06 186 VAL A N 1
ATOM 1430 C CA . VAL A 1 186 ? 1.529 -8.166 -2.515 1.00 98.06 186 VAL A CA 1
ATOM 1431 C C . VAL A 1 186 ? 2.333 -7.623 -3.688 1.00 98.06 186 VAL A C 1
ATOM 1433 O O . VAL A 1 186 ? 2.608 -8.364 -4.631 1.00 98.06 186 VAL A O 1
ATOM 1436 N N . ILE A 1 187 ? 2.747 -6.359 -3.603 1.00 98.69 187 ILE A N 1
ATOM 1437 C CA . ILE A 1 187 ? 3.785 -5.787 -4.465 1.00 98.69 187 ILE A CA 1
ATOM 1438 C C . ILE A 1 187 ? 5.037 -5.576 -3.617 1.00 98.69 187 ILE A C 1
ATOM 1440 O O . ILE A 1 187 ? 4.979 -4.949 -2.560 1.00 98.69 187 ILE A O 1
ATOM 1444 N N . GLU A 1 188 ? 6.155 -6.134 -4.052 1.00 98.31 188 GLU A N 1
ATOM 1445 C CA . GLU A 1 188 ? 7.411 -6.161 -3.315 1.00 98.31 188 GLU A CA 1
ATOM 1446 C C . GLU A 1 188 ? 8.569 -5.632 -4.163 1.00 98.31 188 GLU A C 1
ATOM 1448 O O . GLU A 1 188 ? 8.570 -5.763 -5.383 1.00 98.31 188 GLU A O 1
ATOM 1453 N N . GLY A 1 189 ? 9.556 -5.030 -3.509 1.00 98.31 189 GLY A N 1
ATOM 1454 C CA . GLY A 1 189 ? 10.761 -4.515 -4.155 1.00 98.31 189 GLY A CA 1
ATOM 1455 C C . GLY A 1 189 ? 11.815 -4.114 -3.128 1.00 98.31 189 GLY A C 1
ATOM 1456 O O . GLY A 1 189 ? 11.652 -4.349 -1.922 1.00 98.31 189 GLY A O 1
ATOM 1457 N N . HIS A 1 190 ? 12.911 -3.516 -3.586 1.00 98.50 190 HIS A N 1
ATOM 1458 C CA . HIS A 1 190 ? 13.993 -3.059 -2.720 1.00 98.50 190 HIS A CA 1
ATOM 1459 C C . HIS A 1 190 ? 14.146 -1.547 -2.801 1.00 98.50 190 HIS A C 1
ATOM 1461 O O . HIS A 1 190 ? 14.495 -1.017 -3.845 1.00 98.50 190 HIS A O 1
ATOM 1467 N N . ASN A 1 191 ? 13.892 -0.854 -1.688 1.00 98.00 191 ASN A N 1
ATOM 1468 C CA . ASN A 1 191 ? 13.800 0.606 -1.635 1.00 98.00 191 ASN A CA 1
ATOM 1469 C C . ASN A 1 191 ? 12.643 1.155 -2.502 1.00 98.00 191 ASN A C 1
ATOM 1471 O O . ASN A 1 191 ? 12.640 2.328 -2.888 1.00 98.00 191 ASN A O 1
ATOM 1475 N N . ILE A 1 192 ? 11.630 0.309 -2.739 1.00 98.62 192 ILE A N 1
ATOM 1476 C CA . ILE A 1 192 ? 10.499 0.551 -3.643 1.00 98.62 192 ILE A CA 1
ATOM 1477 C C . ILE A 1 192 ? 9.707 1.803 -3.266 1.00 98.62 192 ILE A C 1
ATOM 1479 O O . ILE A 1 192 ? 9.188 2.495 -4.139 1.00 98.62 192 ILE A O 1
ATOM 1483 N N . PHE A 1 193 ? 9.624 2.147 -1.973 1.00 98.50 193 PHE A N 1
ATOM 1484 C CA . PHE A 1 193 ? 8.938 3.372 -1.566 1.00 98.50 193 PHE A CA 1
ATOM 1485 C C . PHE A 1 193 ? 9.700 4.621 -1.991 1.00 98.50 193 PHE A C 1
ATOM 1487 O O . PHE A 1 193 ? 9.094 5.553 -2.509 1.00 98.50 193 PHE A O 1
ATOM 1494 N N . LYS A 1 194 ? 11.011 4.670 -1.740 1.00 97.31 194 LYS A N 1
ATOM 1495 C CA . LYS A 1 194 ? 11.812 5.886 -1.942 1.00 97.31 194 LYS A CA 1
ATOM 1496 C C . LYS A 1 194 ? 12.276 6.060 -3.381 1.00 97.31 194 LYS A C 1
ATOM 1498 O O . LYS A 1 194 ? 12.613 7.183 -3.743 1.00 97.31 194 LYS A O 1
ATOM 1503 N N . PHE A 1 195 ? 12.338 4.977 -4.149 1.00 98.06 195 PHE A N 1
ATOM 1504 C CA . PHE A 1 195 ? 12.746 5.018 -5.542 1.00 98.06 195 PHE A CA 1
ATOM 1505 C C . PHE A 1 195 ? 11.575 4.691 -6.462 1.00 98.06 195 PHE A C 1
ATOM 1507 O O . PHE A 1 195 ? 10.886 5.617 -6.873 1.00 98.06 195 PHE A O 1
ATOM 1514 N N . ASP A 1 196 ? 11.293 3.421 -6.736 1.00 98.75 196 ASP A N 1
ATOM 1515 C CA . ASP A 1 196 ? 10.408 2.991 -7.823 1.00 98.75 196 ASP A CA 1
ATOM 1516 C C . ASP A 1 196 ? 9.030 3.656 -7.795 1.00 98.75 196 ASP A C 1
ATOM 1518 O O . ASP A 1 196 ? 8.626 4.322 -8.749 1.00 98.75 196 ASP A O 1
ATOM 1522 N N . PHE A 1 197 ? 8.299 3.532 -6.684 1.00 98.69 197 PHE A N 1
ATOM 1523 C CA . PHE A 1 197 ? 6.955 4.091 -6.576 1.00 98.69 197 PHE A CA 1
ATOM 1524 C C . PHE A 1 197 ? 6.947 5.610 -6.570 1.00 98.69 197 PHE A C 1
ATOM 1526 O O . PHE A 1 197 ? 6.041 6.206 -7.159 1.00 98.69 197 PHE A O 1
ATOM 1533 N N . ASP A 1 198 ? 7.923 6.253 -5.928 1.00 98.38 198 ASP A N 1
ATOM 1534 C CA . ASP A 1 198 ? 7.985 7.709 -5.940 1.00 98.38 198 ASP A CA 1
ATOM 1535 C C . ASP A 1 198 ? 8.352 8.242 -7.329 1.00 98.38 198 ASP A C 1
ATOM 1537 O O . ASP A 1 198 ? 7.709 9.173 -7.818 1.00 98.38 198 ASP A O 1
ATOM 1541 N N . TYR A 1 199 ? 9.300 7.597 -8.008 1.00 98.75 199 TYR A N 1
ATOM 1542 C CA . TYR A 1 199 ? 9.709 7.923 -9.368 1.00 98.75 199 TYR A CA 1
ATOM 1543 C C . TYR A 1 199 ? 8.530 7.762 -10.333 1.00 98.75 199 TYR A C 1
ATOM 1545 O O . TYR A 1 199 ? 8.119 8.727 -10.983 1.00 98.75 199 TYR A O 1
ATOM 1553 N N . LEU A 1 200 ? 7.896 6.583 -10.350 1.00 98.81 200 LEU A N 1
ATOM 1554 C CA . LEU A 1 200 ? 6.714 6.298 -11.167 1.00 98.81 200 LEU A CA 1
ATOM 1555 C C . LEU A 1 200 ? 5.576 7.285 -10.884 1.00 98.81 200 LEU A C 1
ATOM 1557 O O . LEU A 1 200 ? 4.955 7.786 -11.820 1.00 98.81 200 LEU A O 1
ATOM 1561 N N . ARG A 1 201 ? 5.319 7.633 -9.616 1.00 98.31 201 ARG A N 1
ATOM 1562 C CA . ARG A 1 201 ? 4.304 8.631 -9.236 1.00 98.31 201 ARG A CA 1
ATOM 1563 C C . ARG A 1 201 ? 4.610 10.006 -9.816 1.00 98.31 201 ARG A C 1
ATOM 1565 O O . ARG A 1 201 ? 3.704 10.674 -10.319 1.00 98.31 201 ARG A O 1
ATOM 1572 N N . GLN A 1 202 ? 5.856 10.460 -9.712 1.00 98.62 202 GLN A N 1
ATOM 1573 C CA . GLN A 1 202 ? 6.269 11.766 -10.222 1.00 98.62 202 GLN A CA 1
ATOM 1574 C C . GLN A 1 202 ? 6.123 11.832 -11.750 1.00 98.62 202 GLN A C 1
ATOM 1576 O O . GLN A 1 202 ? 5.531 12.786 -12.269 1.00 98.62 202 GLN A O 1
ATOM 1581 N N . ARG A 1 203 ? 6.560 10.784 -12.463 1.00 98.69 203 ARG A N 1
ATOM 1582 C CA . ARG A 1 203 ? 6.397 10.665 -13.922 1.00 98.69 203 ARG A CA 1
ATOM 1583 C C . ARG A 1 203 ? 4.929 10.584 -14.333 1.00 98.69 203 ARG A C 1
A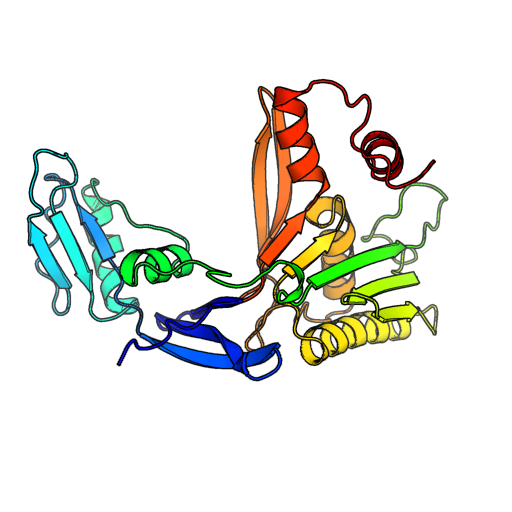TOM 1585 O O . ARG A 1 203 ? 4.484 11.356 -15.183 1.00 98.69 203 ARG A O 1
ATOM 1592 N N . ALA A 1 204 ? 4.140 9.746 -13.665 1.00 98.56 204 ALA A N 1
ATOM 1593 C CA . ALA A 1 204 ? 2.706 9.610 -13.908 1.00 98.56 204 ALA A CA 1
ATOM 1594 C C . ALA A 1 204 ? 1.968 10.941 -13.704 1.00 98.56 204 ALA A C 1
ATOM 1596 O O . ALA A 1 204 ? 1.174 11.347 -14.554 1.00 98.56 204 ALA A O 1
ATOM 1597 N N . LYS A 1 205 ? 2.299 11.694 -12.645 1.00 98.31 205 LYS A N 1
ATOM 1598 C CA . LYS A 1 205 ? 1.754 13.039 -12.410 1.00 98.31 205 LYS A CA 1
ATOM 1599 C C . LYS A 1 205 ? 2.086 14.000 -13.556 1.00 98.31 205 LYS A C 1
ATOM 1601 O O . LYS A 1 205 ? 1.194 14.716 -14.012 1.00 98.31 205 LYS A O 1
ATOM 1606 N N . LYS A 1 206 ? 3.335 14.014 -14.035 1.00 98.00 206 LYS A N 1
ATOM 1607 C CA . LYS A 1 206 ? 3.783 14.865 -15.155 1.00 98.00 206 LYS A CA 1
ATOM 1608 C C . LYS A 1 206 ? 3.024 14.554 -16.449 1.00 98.00 206 LYS A C 1
ATOM 1610 O O . LYS A 1 206 ? 2.641 15.470 -17.172 1.00 98.00 206 LYS A O 1
ATOM 1615 N N . LEU A 1 207 ? 2.751 13.274 -16.695 1.00 98.38 207 LEU A N 1
ATOM 1616 C CA . LEU A 1 207 ? 2.069 12.776 -17.894 1.00 98.38 207 LEU A CA 1
ATOM 1617 C C . LEU A 1 207 ? 0.544 12.649 -17.739 1.00 98.38 207 LEU A C 1
ATOM 1619 O O . LEU A 1 207 ? -0.140 12.235 -18.676 1.00 98.38 207 LEU A O 1
ATOM 1623 N N . LYS A 1 208 ? 0.000 13.047 -16.580 1.00 98.44 208 LYS A N 1
ATOM 1624 C CA . LYS A 1 208 ? -1.427 12.962 -16.226 1.00 98.44 208 LYS A CA 1
ATOM 1625 C C . LYS A 1 208 ? -1.989 11.534 -16.306 1.00 98.44 208 LYS A C 1
ATOM 1627 O O . LYS A 1 208 ? -3.158 11.347 -16.638 1.00 98.44 208 LYS A O 1
ATOM 1632 N N . VAL A 1 209 ? -1.167 10.541 -15.975 1.00 98.69 209 VAL A N 1
ATOM 1633 C CA . VAL A 1 209 ? -1.571 9.138 -15.831 1.00 98.69 209 VAL A CA 1
ATOM 1634 C C . VAL A 1 209 ? -1.947 8.891 -14.368 1.00 98.69 209 VAL A C 1
ATOM 1636 O O . VAL A 1 209 ? -1.164 9.220 -13.475 1.00 98.69 209 VAL A O 1
ATOM 1639 N N . PRO A 1 210 ? -3.137 8.350 -14.064 1.00 98.31 210 PRO A N 1
ATOM 1640 C CA . PRO A 1 210 ? -3.460 7.952 -12.700 1.00 98.31 210 PRO A CA 1
ATOM 1641 C C . PRO A 1 210 ? -2.621 6.734 -12.290 1.00 98.31 210 PRO A C 1
ATOM 1643 O O . PRO A 1 210 ? -2.509 5.782 -13.053 1.00 98.31 210 PRO A O 1
ATOM 1646 N N . CYS A 1 211 ? -2.092 6.719 -11.067 1.00 98.62 211 CYS A N 1
ATOM 1647 C CA . CYS A 1 211 ? -1.459 5.530 -10.488 1.00 98.62 211 CYS A CA 1
ATOM 1648 C C . CYS A 1 211 ? -2.551 4.559 -10.002 1.00 98.62 211 CYS A C 1
ATOM 1650 O O . CYS A 1 211 ? -2.870 4.528 -8.814 1.00 98.62 211 CYS A O 1
ATOM 1652 N N . ALA A 1 212 ? -3.198 3.831 -10.914 1.00 98.19 212 ALA A N 1
ATOM 1653 C CA . ALA A 1 212 ? -4.333 2.941 -10.637 1.00 98.19 212 ALA A CA 1
ATOM 1654 C C . ALA A 1 212 ? -3.868 1.564 -10.124 1.00 98.19 212 ALA A C 1
ATOM 1656 O O . ALA A 1 212 ? -4.225 0.524 -10.665 1.00 98.19 212 ALA A O 1
ATOM 1657 N N . TRP A 1 213 ? -3.009 1.572 -9.103 1.00 98.50 213 TRP A N 1
ATOM 1658 C CA . TRP A 1 213 ? -2.302 0.380 -8.622 1.00 98.50 213 TRP A CA 1
ATOM 1659 C C . TRP A 1 213 ? -3.029 -0.338 -7.476 1.00 98.50 213 TRP A C 1
ATOM 1661 O O . TRP A 1 213 ? -2.648 -1.447 -7.100 1.00 98.50 213 TRP A O 1
ATOM 1671 N N . GLY A 1 214 ? -4.074 0.271 -6.907 1.00 97.75 214 GLY A N 1
ATOM 1672 C CA . GLY A 1 214 ? -4.934 -0.372 -5.915 1.00 97.75 214 GLY A CA 1
ATOM 1673 C C . GLY A 1 214 ? -5.843 -1.437 -6.537 1.00 97.75 214 GLY A C 1
ATOM 1674 O O . GLY A 1 214 ? -6.019 -1.517 -7.753 1.00 97.75 214 GLY A O 1
ATOM 1675 N N . ARG A 1 215 ? -6.442 -2.274 -5.691 1.00 96.75 215 ARG A N 1
ATOM 1676 C CA . ARG A 1 215 ? -7.610 -3.090 -6.048 1.00 96.75 215 ARG A CA 1
ATOM 1677 C C . ARG A 1 215 ? -8.874 -2.230 -6.084 1.00 96.75 215 ARG A C 1
ATOM 1679 O O . ARG A 1 215 ? -8.864 -1.058 -5.715 1.00 96.75 215 ARG A O 1
ATOM 1686 N N . PHE A 1 216 ? -9.973 -2.831 -6.540 1.00 95.44 216 PHE A N 1
ATOM 1687 C CA . PHE A 1 216 ? -11.315 -2.228 -6.506 1.00 95.44 216 PHE A CA 1
ATOM 1688 C C . PHE A 1 216 ? -11.426 -0.919 -7.312 1.00 95.44 216 PHE A C 1
ATOM 1690 O O . PHE A 1 216 ? -12.198 -0.023 -6.973 1.00 95.44 216 PHE A O 1
ATOM 1697 N N . GLY A 1 217 ? -10.615 -0.788 -8.369 1.00 92.75 217 GLY A N 1
ATOM 1698 C CA . GLY A 1 217 ? -10.561 0.412 -9.210 1.00 92.75 217 GLY A CA 1
ATOM 1699 C C . GLY A 1 217 ? -9.924 1.631 -8.535 1.00 92.75 217 GLY A C 1
ATOM 1700 O O . GLY A 1 217 ? -10.059 2.745 -9.041 1.00 92.75 217 GLY A O 1
ATOM 1701 N N . GLN A 1 218 ? -9.248 1.445 -7.399 1.00 97.44 218 GLN A N 1
ATOM 1702 C CA . GLN A 1 218 ? -8.701 2.544 -6.614 1.00 97.44 218 GLN A CA 1
ATOM 1703 C C . GLN A 1 218 ? -7.283 2.937 -7.025 1.00 97.44 218 GLN A C 1
ATOM 1705 O O . GLN A 1 218 ? -6.489 2.150 -7.547 1.00 97.44 218 GLN A O 1
ATOM 1710 N N . LYS A 1 219 ? -6.951 4.196 -6.743 1.00 98.19 219 LYS A N 1
ATOM 1711 C CA . LYS A 1 219 ? -5.620 4.756 -6.982 1.00 98.19 219 LYS A CA 1
ATOM 1712 C C . LYS A 1 219 ? -4.707 4.516 -5.785 1.00 98.19 219 LYS A C 1
ATOM 1714 O O . LYS A 1 219 ? -5.159 4.446 -4.645 1.00 98.19 219 LYS A O 1
ATOM 1719 N N . ALA A 1 220 ? -3.410 4.456 -6.055 1.00 98.25 220 ALA A N 1
ATOM 1720 C CA . ALA A 1 220 ? -2.383 4.559 -5.034 1.00 98.25 220 ALA A CA 1
ATOM 1721 C C . ALA A 1 220 ? -2.469 5.919 -4.328 1.00 98.25 220 ALA A C 1
ATOM 1723 O O . ALA A 1 220 ? -2.687 6.957 -4.965 1.00 98.25 220 ALA A O 1
ATOM 1724 N N . THR A 1 221 ? -2.246 5.915 -3.019 1.00 97.31 221 THR A N 1
ATOM 1725 C CA . THR A 1 221 ? -2.143 7.131 -2.207 1.00 97.31 221 THR A CA 1
ATOM 1726 C C . THR A 1 221 ? -0.744 7.248 -1.628 1.00 97.31 221 THR A C 1
ATOM 1728 O O . THR A 1 221 ? -0.080 6.245 -1.375 1.00 97.31 221 THR A O 1
ATOM 1731 N N . PHE A 1 222 ? -0.274 8.481 -1.451 1.00 97.81 222 PHE A N 1
ATOM 1732 C CA . PHE A 1 222 ? 1.092 8.744 -1.014 1.00 97.81 222 PHE A CA 1
ATOM 1733 C C . PHE A 1 222 ? 1.107 9.705 0.159 1.00 97.81 222 PHE A C 1
ATOM 1735 O O . PHE A 1 222 ? 0.422 10.729 0.139 1.00 97.81 222 PHE A O 1
ATOM 1742 N N . ARG A 1 223 ? 1.917 9.390 1.167 1.00 96.62 223 ARG A N 1
ATOM 1743 C CA . ARG A 1 223 ? 2.094 10.220 2.360 1.00 96.62 223 ARG A CA 1
ATOM 1744 C C . ARG A 1 223 ? 3.496 10.073 2.922 1.00 96.62 223 ARG A C 1
ATOM 1746 O O . ARG A 1 223 ? 4.121 9.025 2.791 1.00 96.62 223 ARG A O 1
ATOM 1753 N N . ASN A 1 224 ? 3.960 11.095 3.626 1.00 97.06 224 ASN A N 1
ATOM 1754 C CA . ASN A 1 224 ? 5.208 10.983 4.367 1.00 97.06 224 ASN A CA 1
ATOM 1755 C C . ASN A 1 224 ? 5.032 9.992 5.521 1.00 97.06 224 ASN A C 1
ATOM 1757 O O . ASN A 1 224 ? 4.037 10.024 6.252 1.00 97.06 224 ASN A O 1
ATOM 1761 N N . SER A 1 225 ? 6.003 9.103 5.679 1.00 96.38 225 SER A N 1
ATOM 1762 C CA . SER A 1 225 ? 6.065 8.163 6.787 1.00 96.38 225 SER A CA 1
ATOM 1763 C C . SER A 1 225 ? 7.493 8.048 7.294 1.00 96.38 225 SER A C 1
ATOM 1765 O O . SER A 1 225 ? 8.444 8.458 6.627 1.00 96.38 225 SER A O 1
ATOM 1767 N N . ARG A 1 226 ? 7.619 7.534 8.516 1.00 95.94 226 ARG A N 1
ATOM 1768 C CA . ARG A 1 226 ? 8.893 7.360 9.199 1.00 95.94 226 ARG A CA 1
ATOM 1769 C C . ARG A 1 226 ? 8.915 6.008 9.880 1.00 95.94 226 ARG A C 1
ATOM 1771 O O . ARG A 1 226 ? 7.930 5.625 10.511 1.00 95.94 226 ARG A O 1
ATOM 1778 N N . LEU A 1 227 ? 10.042 5.318 9.790 1.00 94.81 227 LEU A N 1
ATOM 1779 C CA . LEU A 1 227 ? 10.301 4.087 10.525 1.00 94.81 227 LEU A CA 1
ATOM 1780 C C . LEU A 1 227 ? 11.466 4.318 11.487 1.00 94.81 227 LEU A C 1
ATOM 1782 O O . LEU A 1 227 ? 12.503 4.844 11.083 1.00 94.81 227 LEU A O 1
ATOM 1786 N N . LYS A 1 228 ? 11.298 3.916 12.750 1.00 93.94 228 LYS A N 1
ATOM 1787 C CA . LYS A 1 228 ? 12.395 3.896 13.719 1.00 93.94 228 LYS A CA 1
ATOM 1788 C C . LYS A 1 228 ? 13.134 2.566 13.619 1.00 93.94 228 LYS A C 1
ATOM 1790 O O . LYS A 1 228 ? 12.525 1.517 13.813 1.00 93.94 228 LYS A O 1
ATOM 1795 N N . VAL A 1 229 ? 14.433 2.623 13.356 1.00 91.25 229 VAL A N 1
ATOM 1796 C CA . VAL A 1 229 ? 15.341 1.472 13.321 1.00 91.25 229 VAL A CA 1
ATOM 1797 C C . VAL A 1 229 ? 16.466 1.756 14.309 1.00 91.25 229 VAL A C 1
ATOM 1799 O O . VAL A 1 229 ? 17.299 2.633 14.078 1.00 91.25 229 VAL A O 1
ATOM 1802 N N . ALA A 1 230 ? 16.449 1.056 15.445 1.00 89.19 230 ALA A N 1
ATOM 1803 C CA . ALA A 1 230 ? 17.283 1.370 16.606 1.00 89.19 230 ALA A CA 1
ATOM 1804 C C . ALA A 1 230 ? 17.189 2.867 16.985 1.00 89.19 230 ALA A C 1
ATOM 1806 O O . ALA A 1 230 ? 16.119 3.350 17.363 1.00 89.19 230 ALA A O 1
ATOM 1807 N N . GLU A 1 231 ? 18.288 3.610 16.880 1.00 87.75 231 GLU A N 1
ATOM 1808 C CA . GLU A 1 231 ? 18.360 5.040 17.211 1.00 87.75 231 GLU A CA 1
ATOM 1809 C C . GLU A 1 231 ? 18.066 5.960 16.014 1.00 87.75 231 GLU A C 1
ATOM 1811 O O . GLU A 1 231 ? 17.929 7.172 16.183 1.00 87.75 231 GLU A O 1
ATOM 1816 N N . ARG A 1 232 ? 17.939 5.407 14.801 1.00 90.25 232 ARG A N 1
ATOM 1817 C CA . ARG A 1 232 ? 17.769 6.164 13.557 1.00 90.25 232 ARG A CA 1
ATOM 1818 C C . ARG A 1 232 ? 16.314 6.210 13.105 1.00 90.25 232 ARG A C 1
ATOM 1820 O O . ARG A 1 232 ? 15.556 5.255 13.267 1.00 90.25 232 ARG A O 1
ATOM 1827 N N . TRP A 1 233 ? 15.950 7.327 12.482 1.00 94.94 233 TRP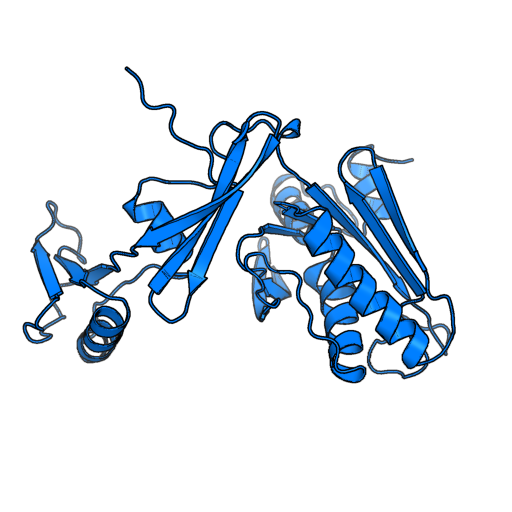 A N 1
ATOM 1828 C CA . TRP A 1 233 ? 14.690 7.488 11.764 1.00 94.94 233 TRP A CA 1
ATOM 1829 C C . TRP A 1 233 ? 14.944 7.441 10.263 1.00 94.94 233 TRP A C 1
ATOM 1831 O O . TRP A 1 233 ? 15.854 8.101 9.765 1.00 94.94 233 TRP A O 1
ATOM 1841 N N . ILE A 1 234 ? 14.126 6.669 9.557 1.00 95.25 234 ILE A N 1
ATOM 1842 C CA . ILE A 1 234 ? 14.150 6.564 8.102 1.00 95.25 234 ILE A CA 1
ATOM 1843 C C . ILE A 1 234 ? 12.861 7.177 7.583 1.00 95.25 234 ILE A C 1
ATOM 1845 O O . ILE A 1 234 ? 11.779 6.635 7.820 1.00 95.25 234 ILE A O 1
ATOM 1849 N N . ASP A 1 235 ? 12.990 8.287 6.867 1.00 96.81 235 ASP A N 1
ATOM 1850 C CA . ASP A 1 235 ? 11.880 8.957 6.198 1.00 96.81 235 ASP A CA 1
ATOM 1851 C C . ASP A 1 235 ? 11.689 8.359 4.799 1.00 96.81 235 ASP A C 1
ATOM 1853 O O . ASP A 1 235 ? 12.656 8.145 4.059 1.00 96.81 235 ASP A O 1
ATOM 1857 N N . PHE A 1 236 ? 10.439 8.084 4.431 1.00 97.12 236 PHE A N 1
ATOM 1858 C CA . PHE A 1 236 ? 10.087 7.574 3.107 1.00 97.12 236 PHE A CA 1
ATOM 1859 C C . PHE A 1 236 ? 8.676 8.017 2.683 1.00 97.12 236 PHE A C 1
ATOM 1861 O O . PHE A 1 236 ? 7.789 8.174 3.535 1.00 97.12 236 PHE A O 1
ATOM 1868 N N . PRO A 1 237 ? 8.434 8.217 1.374 1.00 97.06 237 PRO A N 1
ATOM 1869 C CA . PRO A 1 237 ? 7.101 8.468 0.849 1.00 97.06 237 PRO A CA 1
ATOM 1870 C C . PRO A 1 237 ? 6.354 7.134 0.767 1.00 97.06 237 PRO A C 1
ATOM 1872 O O . PRO A 1 237 ? 6.505 6.345 -0.162 1.00 97.06 237 PRO A O 1
ATOM 1875 N N . ARG A 1 238 ? 5.545 6.849 1.783 1.00 97.19 238 ARG A N 1
ATOM 1876 C CA . ARG A 1 238 ? 4.751 5.627 1.833 1.00 97.19 238 ARG A CA 1
ATOM 1877 C C . ARG A 1 238 ? 3.702 5.641 0.728 1.00 97.19 238 ARG A C 1
ATOM 1879 O O . ARG A 1 238 ? 2.934 6.595 0.632 1.00 97.19 238 ARG A O 1
ATOM 1886 N N . CYS A 1 239 ? 3.658 4.557 -0.038 1.00 98.31 239 CYS A N 1
ATOM 1887 C CA . CYS A 1 239 ? 2.622 4.261 -1.018 1.00 98.31 239 CYS A CA 1
ATOM 1888 C C . CYS A 1 239 ? 1.623 3.272 -0.402 1.00 98.31 239 CYS A C 1
ATOM 1890 O O . CYS A 1 239 ? 1.977 2.130 -0.116 1.00 98.31 239 CYS A O 1
ATOM 1892 N N . ASP A 1 240 ? 0.393 3.709 -0.153 1.00 97.31 240 ASP A N 1
ATOM 1893 C CA . ASP A 1 240 ? -0.687 2.839 0.309 1.00 97.31 240 ASP A CA 1
ATOM 1894 C C . ASP A 1 240 ? -1.567 2.456 -0.897 1.00 97.31 240 ASP A C 1
ATOM 1896 O O . ASP A 1 240 ? -2.045 3.319 -1.644 1.00 97.31 240 ASP A O 1
ATOM 1900 N N . LEU A 1 241 ? -1.754 1.147 -1.090 1.00 98.06 241 LEU A N 1
ATOM 1901 C CA . LEU A 1 241 ? -2.501 0.552 -2.198 1.00 98.06 241 LEU A CA 1
ATOM 1902 C C . LEU A 1 241 ? -3.782 -0.096 -1.656 1.00 98.06 241 LEU A C 1
ATOM 1904 O O . LEU A 1 241 ? -3.696 -1.155 -1.036 1.00 98.06 241 LEU A O 1
ATOM 1908 N N . PRO A 1 242 ? -4.971 0.489 -1.878 1.00 97.81 242 PRO A N 1
ATOM 1909 C CA . PRO A 1 242 ? -6.232 -0.105 -1.438 1.00 97.81 242 PRO A CA 1
ATOM 1910 C C . PRO A 1 242 ? -6.340 -1.591 -1.807 1.00 97.81 242 PRO A C 1
ATOM 1912 O O . PRO A 1 242 ? -6.165 -1.956 -2.966 1.00 97.81 242 PRO A O 1
ATOM 1915 N N . GLY A 1 243 ? -6.571 -2.468 -0.826 1.00 97.50 243 GLY A N 1
ATOM 1916 C CA . GLY A 1 243 ? -6.712 -3.913 -1.043 1.00 97.50 243 GLY A CA 1
ATOM 1917 C C . GLY A 1 243 ? -5.439 -4.694 -1.410 1.00 97.50 243 GLY A C 1
ATOM 1918 O O . GLY A 1 243 ? -5.540 -5.908 -1.603 1.00 97.50 243 GLY A O 1
ATOM 1919 N N . ARG A 1 244 ? -4.262 -4.058 -1.486 1.00 98.12 244 ARG A N 1
ATOM 1920 C CA . ARG A 1 244 ? -2.963 -4.726 -1.696 1.00 98.12 244 ARG A CA 1
ATOM 1921 C C . ARG A 1 244 ? -1.994 -4.397 -0.560 1.00 98.12 244 ARG A C 1
ATOM 1923 O O . ARG A 1 244 ? -2.130 -3.386 0.121 1.00 98.12 244 ARG A O 1
ATOM 1930 N N . THR A 1 245 ? -0.990 -5.242 -0.361 1.00 97.44 245 THR A N 1
ATOM 1931 C CA . THR A 1 245 ? 0.106 -4.981 0.585 1.00 97.44 245 THR A CA 1
ATOM 1932 C C . THR A 1 245 ? 1.368 -4.584 -0.174 1.00 97.44 245 THR A C 1
ATOM 1934 O O . THR A 1 245 ? 1.686 -5.192 -1.191 1.00 97.44 245 THR A O 1
ATOM 1937 N N . VAL A 1 246 ? 2.106 -3.590 0.323 1.00 98.31 246 VAL A N 1
ATOM 1938 C CA . VAL A 1 246 ? 3.434 -3.242 -0.204 1.00 98.31 246 VAL A CA 1
ATOM 1939 C C . VAL A 1 246 ? 4.509 -3.745 0.747 1.00 98.31 246 VAL A C 1
ATOM 1941 O O . VAL A 1 246 ? 4.424 -3.496 1.952 1.00 98.31 246 VAL A O 1
ATOM 1944 N N . ILE A 1 247 ? 5.525 -4.413 0.208 1.00 98.00 247 ILE A N 1
ATOM 1945 C CA . ILE A 1 247 ? 6.684 -4.892 0.959 1.00 98.00 247 ILE A CA 1
ATOM 1946 C C . ILE A 1 247 ? 7.950 -4.228 0.424 1.00 98.00 247 ILE A C 1
ATOM 1948 O O . ILE A 1 247 ? 8.371 -4.476 -0.701 1.00 98.00 247 ILE A O 1
ATOM 1952 N N . ASP A 1 248 ? 8.579 -3.406 1.261 1.00 98.50 248 ASP A N 1
ATOM 1953 C CA . ASP A 1 248 ? 9.878 -2.815 0.954 1.00 98.50 248 ASP A CA 1
ATOM 1954 C C . ASP A 1 248 ? 10.984 -3.546 1.719 1.00 98.50 248 ASP A C 1
ATOM 1956 O O . ASP A 1 248 ? 11.143 -3.389 2.935 1.00 98.50 248 ASP A O 1
ATOM 1960 N N . THR A 1 249 ? 11.754 -4.355 0.995 1.00 97.94 249 THR A N 1
ATOM 1961 C CA . THR A 1 249 ? 12.835 -5.155 1.581 1.00 97.94 249 THR A CA 1
ATOM 1962 C C . THR A 1 249 ? 13.958 -4.295 2.157 1.00 97.94 249 THR A C 1
ATOM 1964 O O . THR A 1 249 ? 14.581 -4.714 3.126 1.00 97.94 249 THR A O 1
ATOM 1967 N N . TYR A 1 250 ? 14.168 -3.065 1.673 1.00 97.81 250 TYR A N 1
ATOM 1968 C CA . TYR A 1 250 ? 15.164 -2.146 2.238 1.00 97.81 250 TYR A CA 1
ATOM 1969 C C . TYR A 1 250 ? 14.835 -1.760 3.687 1.00 97.81 250 TYR A C 1
ATOM 1971 O O . TYR A 1 250 ? 15.726 -1.644 4.533 1.00 97.81 250 TYR A O 1
ATOM 1979 N N . LEU A 1 251 ? 13.547 -1.594 4.004 1.00 96.94 251 LEU A N 1
ATOM 1980 C CA . LEU A 1 251 ? 13.098 -1.332 5.373 1.00 96.94 251 LEU A CA 1
ATOM 1981 C C . LEU A 1 251 ? 13.177 -2.594 6.243 1.00 96.94 251 LEU A C 1
ATOM 1983 O O . LEU A 1 251 ? 13.581 -2.511 7.403 1.00 96.94 251 LEU A O 1
ATOM 1987 N N . LEU A 1 252 ? 12.812 -3.757 5.693 1.00 96.44 252 LEU A N 1
ATOM 1988 C CA . LEU A 1 252 ? 12.838 -5.028 6.428 1.00 96.44 252 LEU A CA 1
ATOM 1989 C C . LEU A 1 252 ? 14.259 -5.465 6.792 1.00 96.44 252 LEU A C 1
ATOM 1991 O O . LEU A 1 252 ? 14.499 -5.888 7.919 1.00 96.44 252 LEU A O 1
ATOM 1995 N N . VAL A 1 253 ? 15.206 -5.320 5.868 1.00 96.81 253 VAL A N 1
ATOM 1996 C CA . VAL A 1 253 ? 16.611 -5.681 6.091 1.00 96.81 253 VAL A CA 1
ATOM 1997 C C . VAL A 1 253 ? 17.239 -4.800 7.167 1.00 96.81 253 VAL A C 1
ATOM 1999 O O . VAL A 1 253 ? 17.962 -5.297 8.023 1.00 96.81 253 VAL A O 1
ATOM 2002 N N . GLN A 1 254 ? 16.895 -3.513 7.208 1.00 95.38 254 GLN A N 1
ATOM 2003 C CA . GLN A 1 254 ? 17.339 -2.636 8.290 1.00 95.38 254 GLN A CA 1
ATOM 2004 C C . GLN A 1 254 ? 16.759 -3.032 9.651 1.00 95.38 254 GLN A C 1
ATOM 2006 O O . GLN A 1 254 ? 17.466 -2.952 10.649 1.00 95.38 254 GLN A O 1
ATOM 2011 N N . GLN A 1 255 ? 15.500 -3.482 9.719 1.00 94.56 255 GLN A N 1
ATOM 2012 C CA . GLN A 1 255 ? 14.936 -4.016 10.966 1.00 94.56 255 GLN A CA 1
ATOM 2013 C C . GLN A 1 255 ? 15.627 -5.312 11.402 1.00 94.56 255 GLN A C 1
ATOM 2015 O O . GLN A 1 255 ? 15.909 -5.479 12.587 1.00 94.56 255 GLN A O 1
ATOM 2020 N N . TYR A 1 256 ? 15.908 -6.206 10.453 1.00 94.50 256 TYR A N 1
ATOM 2021 C CA . TYR A 1 256 ? 16.655 -7.441 10.689 1.00 94.50 256 TYR A CA 1
ATOM 2022 C C . TYR A 1 256 ? 18.042 -7.144 11.281 1.00 94.50 256 TYR A C 1
ATOM 2024 O O . TYR A 1 256 ? 18.404 -7.679 12.333 1.00 94.50 256 TYR A O 1
ATOM 2032 N N . ASP A 1 257 ? 18.764 -6.202 10.676 1.00 94.81 257 ASP A N 1
ATOM 2033 C CA . ASP A 1 257 ? 20.137 -5.861 11.049 1.00 94.81 257 ASP A CA 1
ATOM 2034 C C . ASP A 1 257 ? 20.266 -5.154 12.411 1.00 94.81 257 ASP A C 1
ATOM 2036 O O . ASP A 1 257 ? 21.351 -5.115 12.985 1.00 94.81 257 ASP A O 1
ATOM 2040 N N . ILE A 1 258 ? 19.163 -4.673 13.012 1.00 92.69 258 ILE A N 1
ATOM 2041 C CA . ILE A 1 258 ? 19.167 -4.218 14.420 1.00 92.69 258 ILE A CA 1
ATOM 2042 C C . ILE A 1 258 ? 19.700 -5.329 15.335 1.00 92.69 258 ILE A C 1
ATOM 2044 O O . ILE A 1 258 ? 20.379 -5.047 16.330 1.00 92.69 258 ILE A O 1
ATOM 2048 N N . THR A 1 259 ? 19.347 -6.576 15.013 1.00 89.38 259 THR A N 1
ATOM 2049 C CA . THR A 1 259 ? 19.656 -7.748 15.831 1.00 89.38 259 THR A CA 1
ATOM 2050 C C . THR A 1 259 ? 20.998 -8.375 15.478 1.00 89.38 259 THR A C 1
ATOM 2052 O O . THR A 1 259 ? 21.740 -8.721 16.394 1.00 89.38 259 THR A O 1
ATOM 2055 N N . THR A 1 260 ? 21.325 -8.491 14.189 1.00 91.19 260 THR A N 1
ATOM 2056 C CA . THR A 1 260 ? 22.547 -9.168 13.734 1.00 91.19 260 THR A CA 1
ATOM 2057 C C . THR A 1 260 ? 23.755 -8.236 13.726 1.00 91.19 260 THR A C 1
ATOM 2059 O O . THR A 1 260 ? 24.805 -8.614 14.238 1.00 91.19 260 THR A O 1
ATOM 2062 N N . ARG A 1 261 ? 23.593 -6.992 13.249 1.00 89.62 261 ARG A N 1
ATOM 2063 C CA . ARG A 1 261 ? 24.664 -5.994 13.071 1.00 89.62 261 ARG A CA 1
ATOM 2064 C C . ARG A 1 261 ? 25.809 -6.505 12.196 1.00 89.62 261 ARG A C 1
ATOM 2066 O O . ARG A 1 261 ? 26.980 -6.273 12.497 1.00 89.62 261 ARG A O 1
ATOM 2073 N N . GLU A 1 262 ? 25.461 -7.220 11.135 1.00 92.62 262 GLU A N 1
ATOM 2074 C CA . GLU A 1 262 ? 26.422 -7.877 10.243 1.00 92.62 262 GLU A CA 1
ATOM 2075 C C . GLU A 1 262 ? 26.489 -7.213 8.863 1.00 92.62 262 GLU A C 1
ATOM 2077 O O . GLU A 1 262 ? 27.481 -7.376 8.152 1.00 92.62 262 GLU A O 1
ATOM 2082 N N . LEU A 1 263 ? 25.467 -6.440 8.479 1.00 93.00 263 LEU A N 1
ATOM 2083 C CA . LEU A 1 263 ? 25.422 -5.783 7.177 1.00 93.00 263 LEU A CA 1
ATOM 2084 C C . LEU A 1 263 ? 26.266 -4.503 7.165 1.00 93.00 263 LEU A C 1
ATOM 2086 O O . LEU A 1 263 ? 26.102 -3.597 7.980 1.00 93.00 263 LEU A O 1
ATOM 2090 N N . THR A 1 264 ? 27.159 -4.401 6.182 1.00 90.12 264 THR A N 1
ATOM 2091 C CA . THR A 1 264 ? 28.004 -3.216 5.952 1.00 90.12 264 THR A CA 1
ATOM 2092 C C . THR A 1 264 ? 27.319 -2.161 5.082 1.00 90.12 264 THR A C 1
ATOM 2094 O O . THR A 1 264 ? 27.672 -0.982 5.133 1.00 90.12 264 THR A O 1
ATOM 2097 N N . SER A 1 265 ? 26.334 -2.580 4.289 1.00 94.50 265 SER A N 1
ATOM 2098 C CA . SER A 1 265 ? 25.547 -1.759 3.376 1.00 94.50 265 SER A CA 1
ATOM 2099 C C . SER A 1 265 ? 24.140 -2.342 3.255 1.00 94.50 265 SER A C 1
ATOM 2101 O O . SER A 1 265 ? 23.931 -3.545 3.403 1.00 94.50 265 SER A O 1
ATOM 2103 N N . TYR A 1 266 ? 23.172 -1.473 2.973 1.00 95.94 266 TYR A N 1
ATOM 2104 C CA . TYR A 1 266 ? 21.773 -1.849 2.765 1.00 95.94 266 TYR A CA 1
ATOM 2105 C C . TYR A 1 266 ? 21.358 -1.784 1.293 1.00 95.94 266 TYR A C 1
ATOM 2107 O O . TYR A 1 266 ? 20.168 -1.854 1.010 1.00 95.94 266 TYR A O 1
ATOM 2115 N N . GLY A 1 267 ? 22.302 -1.598 0.365 1.00 96.31 267 GLY A N 1
ATOM 2116 C CA . GLY A 1 267 ? 22.020 -1.652 -1.068 1.00 96.31 267 GLY A CA 1
ATOM 2117 C C . GLY A 1 267 ? 21.691 -3.075 -1.522 1.00 96.31 267 GLY A C 1
ATOM 2118 O O . GLY A 1 267 ? 22.236 -4.039 -0.989 1.00 96.31 267 GLY A O 1
ATOM 2119 N N . LEU A 1 268 ? 20.830 -3.206 -2.537 1.00 96.50 268 LEU A N 1
ATOM 2120 C CA . LEU A 1 268 ? 20.321 -4.501 -3.006 1.00 96.50 268 LEU A CA 1
ATOM 2121 C C . LEU A 1 268 ? 21.429 -5.529 -3.266 1.00 96.50 268 LEU A C 1
ATOM 2123 O O . LEU A 1 268 ? 21.293 -6.675 -2.856 1.00 96.50 268 LEU A O 1
ATOM 2127 N N . LYS A 1 269 ? 22.527 -5.120 -3.917 1.00 95.31 269 LYS A N 1
ATOM 2128 C CA . LYS A 1 269 ? 23.649 -6.014 -4.247 1.00 95.31 269 LYS A CA 1
ATOM 2129 C C . LYS A 1 269 ? 24.328 -6.565 -2.992 1.00 95.31 269 LYS A C 1
ATOM 2131 O O . LYS A 1 269 ? 24.450 -7.776 -2.861 1.00 95.31 269 LYS A O 1
ATOM 2136 N N . ASP A 1 270 ? 24.697 -5.692 -2.056 1.00 96.19 270 ASP A N 1
ATOM 2137 C CA . ASP A 1 270 ? 25.366 -6.089 -0.810 1.00 96.19 270 ASP A CA 1
ATOM 2138 C C . ASP A 1 270 ? 24.474 -7.009 0.034 1.00 96.19 270 ASP A C 1
ATOM 2140 O O . ASP A 1 270 ? 24.914 -8.031 0.558 1.00 96.19 270 ASP A O 1
ATOM 2144 N N . VAL A 1 271 ? 23.186 -6.670 0.113 1.00 96.94 271 VAL A N 1
ATOM 2145 C CA . VAL A 1 271 ? 22.177 -7.451 0.832 1.00 96.94 271 VAL A CA 1
AT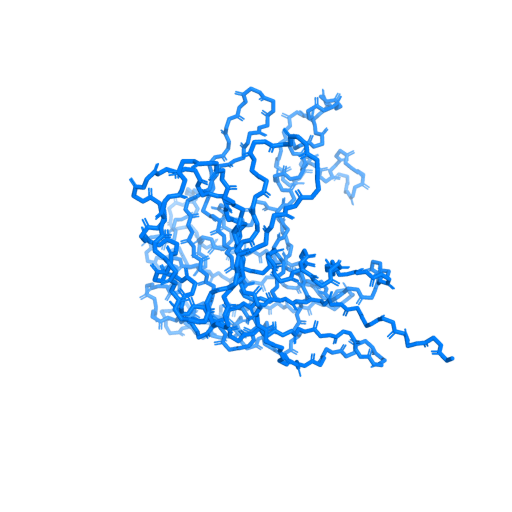OM 2146 C C . VAL A 1 271 ? 21.967 -8.817 0.178 1.00 96.94 271 VAL A C 1
ATOM 2148 O O . VAL A 1 271 ? 21.878 -9.824 0.878 1.00 96.94 271 VAL A O 1
ATOM 2151 N N . ALA A 1 272 ? 21.897 -8.877 -1.153 1.00 96.69 272 ALA A N 1
ATOM 2152 C CA . ALA A 1 272 ? 21.722 -10.128 -1.881 1.00 96.69 272 ALA A CA 1
ATOM 2153 C C . ALA A 1 272 ? 22.914 -11.077 -1.681 1.00 96.69 272 ALA A C 1
ATOM 2155 O O . ALA A 1 272 ? 22.694 -12.272 -1.485 1.00 96.69 272 ALA A O 1
ATOM 2156 N N . VAL A 1 273 ? 24.142 -10.548 -1.656 1.00 96.38 273 VAL A N 1
ATOM 2157 C CA . VAL A 1 273 ? 25.350 -11.323 -1.324 1.00 96.38 273 VAL A CA 1
ATOM 2158 C C . VAL A 1 273 ? 25.296 -11.822 0.118 1.00 96.38 273 VAL A C 1
ATOM 2160 O O . VAL A 1 273 ? 25.481 -13.011 0.366 1.00 96.38 273 VAL A O 1
ATOM 2163 N N . TYR A 1 274 ? 24.971 -10.950 1.078 1.00 95.69 274 TYR A N 1
ATOM 2164 C CA . TYR A 1 274 ? 24.882 -11.325 2.494 1.00 95.69 274 TYR A CA 1
ATOM 2165 C C . TYR A 1 274 ? 23.885 -12.470 2.746 1.00 95.69 274 TYR A C 1
ATOM 2167 O O . TYR A 1 274 ? 24.181 -13.398 3.496 1.00 95.69 274 TYR A O 1
ATOM 2175 N N . PHE A 1 275 ? 22.723 -12.445 2.087 1.00 96.06 275 PHE A N 1
ATOM 2176 C CA . PHE A 1 275 ? 21.718 -13.509 2.200 1.00 96.06 275 PHE A CA 1
ATOM 2177 C C . PHE A 1 275 ? 21.981 -14.727 1.293 1.00 96.06 275 PHE A C 1
ATOM 2179 O O . PHE A 1 275 ? 21.153 -15.638 1.263 1.00 96.06 275 PHE A O 1
ATOM 2186 N N . GLY A 1 276 ? 23.101 -14.768 0.562 1.00 96.25 276 GLY A N 1
ATOM 2187 C CA . GLY A 1 276 ? 23.464 -15.885 -0.318 1.00 96.25 276 GLY A CA 1
ATOM 2188 C C . GLY A 1 276 ? 22.528 -16.060 -1.519 1.00 96.25 276 GLY A C 1
ATOM 2189 O O . GLY A 1 276 ? 22.313 -17.180 -1.977 1.00 96.25 276 GLY A O 1
ATOM 2190 N N . ILE A 1 277 ? 21.923 -14.969 -1.996 1.00 94.94 277 ILE A N 1
ATOM 2191 C CA . ILE A 1 277 ? 21.044 -14.950 -3.177 1.00 94.94 277 ILE A CA 1
ATOM 2192 C C . ILE A 1 277 ? 21.877 -14.860 -4.465 1.00 94.94 277 ILE A C 1
ATOM 2194 O O . ILE A 1 277 ? 21.487 -15.416 -5.491 1.00 94.94 277 ILE A O 1
ATOM 2198 N N . THR A 1 278 ? 23.007 -14.154 -4.410 1.00 93.94 278 THR A N 1
ATOM 2199 C CA . THR A 1 278 ? 23.982 -13.996 -5.500 1.00 93.94 278 THR A CA 1
ATOM 2200 C C . THR A 1 278 ? 25.400 -14.017 -4.937 1.00 93.94 278 THR A C 1
ATOM 2202 O O . THR A 1 278 ? 25.580 -13.795 -3.739 1.00 93.94 278 THR A O 1
ATOM 2205 N N . ASP A 1 279 ? 26.372 -14.245 -5.818 1.00 84.62 279 ASP A N 1
ATOM 2206 C CA . ASP A 1 279 ? 27.803 -14.041 -5.565 1.00 84.62 279 ASP A CA 1
ATOM 2207 C C . ASP A 1 279 ? 28.229 -12.591 -5.853 1.00 84.62 279 ASP A C 1
ATOM 2209 O O . ASP A 1 279 ? 27.575 -11.943 -6.713 1.00 84.62 279 ASP A O 1
#